Protein AF-A0A962JZB3-F1 (afdb_monomer_lite)

Foldseek 3Di:
DDDDDDDDDDPPPPPPPPPDPPPPVDPQPVVQVVLLVVLLVLLQCLLVQLLVLLLCLLQVVDPDSVSNVVSLVSNLVSLVSQLDHGPPFDPVLNVVSNVLSVVLNVLSVVLVVLSVLLVVLSVLLVVLLVLLLVLLVVVQVVDDPQLNVLSVQLNVLSVVCSNVSVQDRLVSNVVSLVSNLVDDDDPVSNVSSVVSNVSSVVSSVSNVVSSVVSVVGCSNVSSVVSVVSSVVRD

Radius of gyration: 34.13 Å; chains: 1; bounding box: 100×72×102 Å

Secondary structure (DSSP, 8-state):
-----------------------------HHHHHHHHHHHHHHHHHHHHHHHHHHHHHHT--S-THHHHHHHHHHHHHHHHTTS--TTS-HHHHHHHHHHHHHHHHHHHHHHHHHHHHHHHHHHHHHHHHHHHHHHHHHHTTS-HHHHHHHHHHHHHHHHHHHTTTSS-HHHHHHHHHHHHTS---HHHHHHHHHHHHHHHHHHHHHHHHHHHHHT-THHHHHHHHHHHHHHH-

Sequence (234 aa):
MKTLLKTKTLAGLVLLAASWPSLVLAERNTEHDEAYRSALSTVQEAPARIAEAMAEVQSGQVAHYDFLQFEHIELVRHARALAWPPGDLANADKQALKQEAGALLDSANALEWVISDFLRAMAQARSATSNTLDIAAQSRDASTPSLQSAWQALELQTLLFMSSGYQEGWSALATAYDAVLSADLSEQTRRELSFQREQLSRAVPQLEAQREALAASDVGAHADTLRALYQSAI

Structure (mmCIF, N/CA/C/O backbone):
data_AF-A0A962JZB3-F1
#
_entry.id   AF-A0A962JZB3-F1
#
loop_
_atom_site.group_PDB
_atom_site.id
_atom_site.type_symbol
_atom_site.label_atom_id
_atom_site.label_alt_id
_atom_site.label_comp_id
_atom_site.label_asym_id
_atom_site.label_entity_id
_atom_site.label_seq_id
_atom_site.pdbx_PDB_ins_code
_atom_site.Cartn_x
_atom_site.Cartn_y
_atom_site.Cartn_z
_atom_site.occupancy
_atom_site.B_iso_or_equiv
_atom_site.auth_seq_id
_atom_site.auth_comp_id
_atom_site.auth_asym_id
_atom_site.auth_atom_id
_atom_site.pdbx_PDB_model_num
ATOM 1 N N . MET A 1 1 ? 72.354 60.338 -66.641 1.00 43.62 1 MET A N 1
ATOM 2 C CA . MET A 1 1 ? 72.248 60.055 -65.189 1.00 43.62 1 MET A CA 1
ATOM 3 C C . MET A 1 1 ? 70.917 59.362 -64.943 1.00 43.62 1 MET A C 1
ATOM 5 O O . MET A 1 1 ? 69.886 59.971 -65.155 1.00 43.62 1 MET A O 1
ATOM 9 N N . LYS A 1 2 ? 70.941 58.028 -64.882 1.00 40.28 2 LYS A N 1
ATOM 10 C CA . LYS A 1 2 ? 70.715 57.220 -63.665 1.00 40.28 2 LYS A CA 1
ATOM 11 C C . LYS A 1 2 ? 69.282 57.316 -63.110 1.00 40.28 2 LYS A C 1
ATOM 13 O O . LYS A 1 2 ? 68.955 58.174 -62.303 1.00 40.28 2 LYS A O 1
ATOM 18 N N . THR A 1 3 ? 68.488 56.367 -63.599 1.00 43.97 3 THR A N 1
ATOM 19 C CA . THR A 1 3 ? 67.325 55.687 -63.012 1.00 43.97 3 THR A CA 1
ATOM 20 C C . THR A 1 3 ? 67.403 55.461 -61.499 1.00 43.97 3 THR A C 1
ATOM 22 O O . THR A 1 3 ? 68.467 55.104 -61.004 1.00 43.97 3 THR A O 1
ATOM 25 N N . LEU A 1 4 ? 66.252 55.535 -60.810 1.00 49.50 4 LEU A N 1
ATOM 26 C CA . LEU A 1 4 ? 65.813 54.543 -59.808 1.00 49.50 4 LEU A CA 1
ATOM 27 C C . LEU A 1 4 ? 64.373 54.826 -59.330 1.00 49.50 4 LEU A C 1
ATOM 29 O O . LEU A 1 4 ? 64.127 55.695 -58.496 1.00 49.50 4 LEU A O 1
ATOM 33 N N . LEU A 1 5 ? 63.429 54.050 -59.876 1.00 44.78 5 LEU A N 1
ATOM 34 C CA . LEU A 1 5 ? 62.099 53.814 -59.312 1.00 44.78 5 LEU A CA 1
ATOM 35 C C . LEU A 1 5 ? 62.256 53.149 -57.934 1.00 44.78 5 LEU A C 1
ATOM 37 O O . LEU A 1 5 ? 62.934 52.129 -57.823 1.00 44.78 5 LEU A O 1
ATOM 41 N N . LYS A 1 6 ? 61.591 53.680 -56.902 1.00 46.03 6 LYS A N 1
ATOM 42 C CA . LYS A 1 6 ? 61.387 52.974 -55.629 1.00 46.03 6 LYS A CA 1
ATOM 43 C C . LYS A 1 6 ? 60.034 52.269 -55.656 1.00 46.03 6 LYS A C 1
ATOM 45 O O . LYS A 1 6 ? 58.979 52.890 -55.550 1.00 46.03 6 LYS A O 1
ATOM 50 N N . THR A 1 7 ? 60.110 50.962 -55.843 1.00 47.25 7 THR A N 1
ATOM 51 C CA . THR A 1 7 ? 59.035 49.977 -55.772 1.00 47.25 7 THR A CA 1
ATOM 52 C C . THR A 1 7 ? 58.485 49.891 -54.349 1.00 47.25 7 THR A C 1
ATOM 54 O O . THR A 1 7 ? 59.235 49.852 -53.376 1.00 47.25 7 THR A O 1
ATOM 57 N N . LYS A 1 8 ? 57.155 49.869 -54.243 1.00 46.41 8 LYS A N 1
ATOM 58 C CA . LYS A 1 8 ? 56.400 49.667 -53.005 1.00 46.41 8 LYS A CA 1
ATOM 59 C C . LYS A 1 8 ? 56.616 48.237 -52.500 1.00 46.41 8 LYS A C 1
ATOM 61 O O . LYS A 1 8 ? 56.338 47.285 -53.223 1.00 46.41 8 LYS A O 1
ATOM 66 N N . THR A 1 9 ? 57.080 48.088 -51.267 1.00 46.69 9 THR A N 1
ATOM 67 C CA . THR A 1 9 ? 57.107 46.821 -50.533 1.00 46.69 9 THR A CA 1
ATOM 68 C C . THR A 1 9 ? 55.676 46.450 -50.141 1.00 46.69 9 THR A C 1
ATOM 70 O O . THR A 1 9 ? 55.092 47.044 -49.238 1.00 46.69 9 THR A O 1
ATOM 73 N N . LEU A 1 10 ? 55.092 45.483 -50.851 1.00 44.97 10 LEU A N 1
ATOM 74 C CA . LEU A 1 10 ? 53.911 44.752 -50.400 1.00 44.97 10 LEU A CA 1
ATOM 75 C C . LEU A 1 10 ? 54.352 43.792 -49.289 1.00 44.97 10 LEU A C 1
ATOM 77 O O . LEU A 1 10 ? 55.116 42.860 -49.533 1.00 44.97 10 LEU A O 1
ATOM 81 N N . ALA A 1 11 ? 53.872 44.031 -48.071 1.00 43.94 11 ALA A N 1
ATOM 82 C CA . ALA A 1 11 ? 53.920 43.062 -46.990 1.00 43.94 11 ALA A CA 1
ATOM 83 C C . ALA A 1 11 ? 52.957 41.913 -47.332 1.00 43.94 11 ALA A C 1
ATOM 85 O O . ALA A 1 11 ? 51.745 42.024 -47.160 1.00 43.94 11 ALA A O 1
ATOM 86 N N . GLY A 1 12 ? 53.503 40.829 -47.883 1.00 40.12 12 GLY A N 1
ATOM 87 C CA . GLY A 1 12 ? 52.794 39.567 -48.058 1.00 40.12 12 GLY A CA 1
ATOM 88 C C . GLY A 1 12 ? 52.640 38.876 -46.709 1.00 40.12 12 GLY A C 1
ATOM 89 O O . GLY A 1 12 ? 53.546 38.181 -46.258 1.00 40.12 12 GLY A O 1
ATOM 90 N N . LEU A 1 13 ? 51.499 39.089 -46.057 1.00 40.03 13 LEU A N 1
ATOM 91 C CA . LEU A 1 13 ? 51.073 38.313 -44.899 1.00 40.03 13 LEU A CA 1
ATOM 92 C C . LEU A 1 13 ? 50.565 36.955 -45.414 1.00 40.03 13 LEU A C 1
ATOM 94 O O . LEU A 1 13 ? 49.424 36.830 -45.852 1.00 40.03 13 LEU A O 1
ATOM 98 N N . VAL A 1 14 ? 51.435 35.945 -45.423 1.00 49.44 14 VAL A N 1
ATOM 99 C CA . VAL A 1 14 ? 51.034 34.555 -45.670 1.00 49.44 14 VAL A CA 1
ATOM 100 C C . VAL A 1 14 ? 50.332 34.054 -44.409 1.00 49.44 14 VAL A C 1
ATOM 102 O O . VAL A 1 14 ? 50.968 33.616 -43.454 1.00 49.44 14 VAL A O 1
ATOM 105 N N . LEU A 1 15 ? 49.003 34.161 -44.395 1.00 47.59 15 LEU A N 1
ATOM 106 C CA . LEU A 1 15 ? 48.139 33.422 -43.480 1.00 47.59 15 LEU A CA 1
ATOM 107 C C . LEU A 1 15 ? 48.220 31.940 -43.859 1.00 47.59 15 LEU A C 1
ATOM 109 O O . LEU A 1 15 ? 47.507 31.463 -44.740 1.00 47.59 15 LEU A O 1
ATOM 113 N N . LEU A 1 16 ? 49.120 31.215 -43.197 1.00 46.84 16 LEU A N 1
ATOM 114 C CA . LEU A 1 16 ? 49.039 29.764 -43.079 1.00 46.84 16 LEU A CA 1
ATOM 115 C C . LEU A 1 16 ? 47.750 29.449 -42.315 1.00 46.84 16 LEU A C 1
ATOM 117 O O . LEU A 1 16 ? 47.718 29.463 -41.086 1.00 46.84 16 LEU A O 1
ATOM 121 N N . ALA A 1 17 ? 46.674 29.203 -43.060 1.00 48.28 17 ALA A N 1
ATOM 122 C CA . ALA A 1 17 ? 45.491 28.542 -42.547 1.00 48.28 17 ALA A CA 1
ATOM 123 C C . ALA A 1 17 ? 45.897 27.114 -42.162 1.00 48.28 17 ALA A C 1
ATOM 125 O O . ALA A 1 17 ? 45.835 26.189 -42.969 1.00 48.28 17 ALA A O 1
ATOM 126 N N . ALA A 1 18 ? 46.365 26.950 -40.926 1.00 50.00 18 ALA A N 1
ATOM 127 C CA . ALA A 1 18 ? 46.358 25.665 -40.261 1.00 50.00 18 ALA A CA 1
ATOM 128 C C . ALA A 1 18 ? 44.887 25.275 -40.101 1.00 50.00 18 ALA A C 1
ATOM 130 O O . ALA A 1 18 ? 44.222 25.642 -39.134 1.00 50.00 18 ALA A O 1
ATOM 131 N N . SER A 1 19 ? 44.355 24.577 -41.101 1.00 47.41 19 SER A N 1
ATOM 132 C CA . SER A 1 19 ? 43.150 23.781 -40.955 1.00 47.41 19 SER A CA 1
ATOM 133 C C . SER A 1 19 ? 43.477 22.682 -39.949 1.00 47.41 19 SER A C 1
ATOM 135 O O . SER A 1 19 ? 43.898 21.588 -40.327 1.00 47.41 19 SER A O 1
ATOM 137 N N . TRP A 1 20 ? 43.356 22.991 -38.658 1.00 53.25 20 TRP A N 1
ATOM 138 C CA . TRP A 1 20 ? 43.188 21.950 -37.662 1.00 53.25 20 TRP A CA 1
ATOM 139 C C . TRP A 1 20 ? 41.933 21.182 -38.071 1.00 53.25 20 TRP A C 1
ATOM 141 O O . TRP A 1 20 ? 40.860 21.790 -38.128 1.00 53.25 20 TRP A O 1
ATOM 151 N N . PRO A 1 21 ? 42.022 19.878 -38.390 1.00 51.19 21 PRO A N 1
ATOM 152 C CA . PRO A 1 21 ? 40.826 19.073 -38.344 1.00 51.19 21 PRO A CA 1
ATOM 153 C C . PRO A 1 21 ? 40.356 19.176 -36.898 1.00 51.19 21 PRO A C 1
ATOM 155 O O . PRO A 1 21 ? 41.080 18.799 -35.974 1.00 51.19 21 PRO A O 1
ATOM 158 N N . SER A 1 22 ? 39.176 19.752 -36.694 1.00 52.16 22 SER A N 1
ATOM 159 C CA . SER A 1 22 ? 38.413 19.535 -35.481 1.00 52.16 22 SER A CA 1
ATOM 160 C C . SER A 1 22 ? 38.193 18.029 -35.407 1.00 52.16 22 SER A C 1
ATOM 162 O O . SER A 1 22 ? 37.224 17.499 -35.941 1.00 52.16 22 SER A O 1
ATOM 164 N N . LEU A 1 23 ? 39.144 17.327 -34.795 1.00 47.56 23 LEU A N 1
ATOM 165 C CA . LEU A 1 23 ? 38.955 16.006 -34.233 1.00 47.56 23 LEU A CA 1
ATOM 166 C C . LEU A 1 23 ? 37.986 16.193 -33.065 1.00 47.56 23 LEU A C 1
ATOM 168 O O . LEU A 1 23 ? 38.340 16.029 -31.906 1.00 47.56 23 LEU A O 1
ATOM 172 N N . VAL A 1 24 ? 36.733 16.508 -33.396 1.00 49.06 24 VAL A N 1
ATOM 173 C CA . VAL A 1 24 ? 35.579 15.988 -32.674 1.00 49.06 24 VAL A CA 1
ATOM 174 C C . VAL A 1 24 ? 35.563 14.501 -33.024 1.00 49.06 24 VAL A C 1
ATOM 176 O O . VAL A 1 24 ? 34.750 14.007 -33.800 1.00 49.06 24 VAL A O 1
ATOM 179 N N . LEU A 1 25 ? 36.587 13.793 -32.538 1.00 49.50 25 LEU A N 1
ATOM 180 C CA . LEU A 1 25 ? 36.472 12.380 -32.261 1.00 49.50 25 LEU A CA 1
ATOM 181 C C . LEU A 1 25 ? 35.246 12.286 -31.376 1.00 49.50 25 LEU A C 1
ATOM 183 O O . LEU A 1 25 ? 35.149 13.026 -30.401 1.00 49.50 25 LEU A O 1
ATOM 187 N N . ALA A 1 26 ? 34.303 11.453 -31.791 1.00 47.62 26 ALA A N 1
ATOM 188 C CA . ALA A 1 26 ? 33.136 11.106 -31.020 1.00 47.62 26 ALA A CA 1
ATOM 189 C C . ALA A 1 26 ? 33.557 10.822 -29.570 1.00 47.62 26 ALA A C 1
ATOM 191 O O . ALA A 1 26 ? 33.996 9.718 -29.248 1.00 47.62 26 ALA A O 1
ATOM 192 N N . GLU A 1 27 ? 33.417 11.819 -28.695 1.00 47.38 27 GLU A N 1
ATOM 193 C CA . GLU A 1 27 ? 32.982 11.585 -27.332 1.00 47.38 27 GLU A CA 1
ATOM 194 C C . GLU A 1 27 ? 31.679 10.822 -27.523 1.00 47.38 27 GLU A C 1
ATOM 196 O O . GLU A 1 27 ? 30.614 11.384 -27.786 1.00 47.38 27 GLU A O 1
ATOM 201 N N . ARG A 1 28 ? 31.797 9.490 -27.543 1.00 54.25 28 ARG A N 1
ATOM 202 C CA . ARG A 1 28 ? 30.679 8.592 -27.289 1.00 54.25 28 ARG A CA 1
ATOM 203 C C . ARG A 1 28 ? 29.948 9.244 -26.123 1.00 54.25 28 ARG A C 1
ATOM 205 O O . ARG A 1 28 ? 30.620 9.644 -25.179 1.00 54.25 28 ARG A O 1
ATOM 212 N N . ASN A 1 29 ? 28.646 9.473 -26.247 1.00 66.88 29 ASN A N 1
ATOM 213 C CA . ASN A 1 29 ? 27.878 10.271 -25.294 1.00 66.88 29 ASN A CA 1
ATOM 214 C C . ASN A 1 29 ? 27.772 9.516 -23.952 1.00 66.88 29 ASN A C 1
ATOM 216 O O . ASN A 1 29 ? 26.726 8.965 -23.617 1.00 66.88 29 ASN A O 1
ATOM 220 N N . THR A 1 30 ? 28.899 9.406 -23.243 1.00 81.19 30 THR A N 1
ATOM 221 C CA . THR A 1 30 ? 29.122 8.599 -22.042 1.00 81.19 30 THR A CA 1
ATOM 222 C C . THR A 1 30 ? 28.235 9.084 -20.917 1.00 81.19 30 THR A C 1
ATOM 224 O O . THR A 1 30 ? 27.735 8.268 -20.159 1.00 81.19 30 THR A O 1
ATOM 227 N N . GLU A 1 31 ? 27.969 10.390 -20.870 1.00 88.44 31 GLU A N 1
ATOM 228 C CA . GLU A 1 31 ? 27.027 10.993 -19.931 1.00 88.44 31 GLU A CA 1
ATOM 229 C C . GLU A 1 31 ? 25.602 10.462 -20.146 1.00 88.44 31 GLU A C 1
ATOM 231 O O . GLU A 1 31 ? 24.923 10.108 -19.185 1.00 88.44 31 GLU A O 1
ATOM 236 N N . HIS A 1 32 ? 25.149 10.333 -21.399 1.00 92.31 32 HIS A N 1
ATOM 237 C CA . HIS A 1 32 ? 23.817 9.794 -21.672 1.00 92.31 32 HIS A CA 1
ATOM 238 C C . HIS A 1 32 ? 23.726 8.284 -21.401 1.00 92.31 32 HIS A C 1
ATOM 240 O O . HIS A 1 32 ? 22.727 7.840 -20.840 1.00 92.31 32 HIS A O 1
ATOM 246 N N . ASP A 1 33 ? 24.756 7.499 -21.742 1.00 93.56 33 ASP A N 1
ATOM 247 C CA . ASP A 1 33 ? 24.825 6.071 -21.375 1.00 93.56 33 ASP A CA 1
ATOM 248 C C . ASP A 1 33 ? 24.799 5.884 -19.848 1.00 93.56 33 ASP A C 1
ATOM 250 O O . ASP A 1 33 ? 24.028 5.072 -19.336 1.00 93.56 33 ASP A O 1
ATOM 254 N N . GLU A 1 34 ? 25.575 6.675 -19.107 1.00 95.12 34 GLU A N 1
ATOM 255 C CA . GLU A 1 34 ? 25.603 6.643 -17.643 1.00 95.12 34 GLU A CA 1
ATOM 256 C C . GLU A 1 34 ? 24.248 7.033 -17.037 1.00 95.12 34 GLU A C 1
ATOM 258 O O . GLU A 1 34 ? 23.719 6.311 -16.186 1.00 95.12 34 GLU A O 1
ATOM 263 N N . ALA A 1 35 ? 23.632 8.116 -17.520 1.00 95.88 35 ALA A N 1
ATOM 264 C CA . ALA A 1 35 ? 22.306 8.544 -17.079 1.00 95.88 35 ALA A CA 1
ATOM 265 C C . ALA A 1 35 ? 21.230 7.483 -17.369 1.00 95.88 35 ALA A C 1
ATOM 267 O O . ALA A 1 35 ? 20.373 7.220 -16.520 1.00 95.88 35 ALA A O 1
ATOM 268 N N . TYR A 1 36 ? 21.293 6.831 -18.534 1.00 97.44 36 TYR A N 1
ATOM 269 C CA . TYR A 1 36 ? 20.361 5.769 -18.909 1.00 97.44 36 TYR A CA 1
ATOM 270 C C . TYR A 1 36 ? 20.511 4.540 -17.999 1.00 97.44 36 TYR A C 1
ATOM 272 O O . TYR A 1 36 ? 19.519 4.010 -17.495 1.00 97.44 36 TYR A O 1
ATOM 280 N N . ARG A 1 37 ? 21.749 4.119 -17.702 1.00 97.00 37 ARG A N 1
ATOM 281 C CA . ARG A 1 37 ? 22.027 3.026 -16.748 1.00 97.00 37 ARG A CA 1
ATOM 282 C C . ARG A 1 37 ? 21.584 3.363 -15.328 1.00 97.00 37 ARG A C 1
ATOM 284 O O . ARG A 1 37 ? 21.031 2.503 -14.646 1.00 97.00 37 ARG A O 1
ATOM 291 N N . SER A 1 38 ? 21.794 4.602 -14.894 1.00 97.50 38 SER A N 1
ATOM 292 C CA . SER A 1 38 ? 21.335 5.086 -13.589 1.00 97.50 38 SER A CA 1
ATOM 293 C C . SER A 1 38 ? 19.807 5.024 -13.474 1.00 97.50 38 SER A C 1
ATOM 295 O O . SER A 1 38 ? 19.267 4.489 -12.499 1.00 97.50 38 SER A O 1
ATOM 297 N N . ALA A 1 39 ? 19.094 5.465 -14.517 1.00 98.25 39 ALA A N 1
ATOM 298 C CA . ALA A 1 39 ? 17.643 5.333 -14.587 1.00 98.25 39 ALA A CA 1
ATOM 299 C C . ALA A 1 39 ? 17.199 3.861 -14.556 1.00 98.25 39 ALA A C 1
ATOM 301 O O . ALA A 1 39 ? 16.285 3.535 -13.802 1.00 98.25 39 ALA A O 1
ATOM 302 N N . LEU A 1 40 ? 17.883 2.966 -15.285 1.00 98.12 40 LEU A N 1
ATOM 303 C CA . LEU A 1 40 ? 17.635 1.518 -15.237 1.00 98.12 40 LEU A CA 1
ATOM 304 C C . LEU A 1 40 ? 17.843 0.915 -13.840 1.00 98.12 40 LEU A C 1
ATOM 306 O O . LEU A 1 40 ? 17.116 -0.002 -13.473 1.00 98.12 40 LEU A O 1
ATOM 310 N N . SER A 1 41 ? 18.836 1.365 -13.068 1.00 97.81 41 SER A N 1
ATOM 311 C CA . SER A 1 41 ? 19.014 0.901 -11.679 1.00 97.81 41 SER A CA 1
ATOM 312 C C . SER A 1 41 ? 17.850 1.351 -10.810 1.00 97.81 41 SER A C 1
ATOM 314 O O . SER A 1 41 ? 17.243 0.551 -10.106 1.00 97.81 41 SER A O 1
ATOM 316 N N . THR A 1 42 ? 17.475 2.623 -10.948 1.00 98.00 42 THR A N 1
ATOM 317 C CA . THR A 1 42 ? 16.433 3.226 -10.120 1.00 98.00 42 THR A CA 1
ATOM 318 C C . THR A 1 42 ? 15.075 2.558 -10.329 1.00 98.00 42 THR A C 1
ATOM 320 O O . THR A 1 42 ? 14.413 2.226 -9.351 1.00 98.00 42 THR A O 1
ATOM 323 N N . VAL A 1 43 ? 14.659 2.315 -11.579 1.00 98.25 43 VAL A N 1
ATOM 324 C CA . VAL A 1 43 ? 13.363 1.660 -11.852 1.00 98.25 43 VAL A CA 1
ATOM 325 C C . VAL A 1 43 ? 13.326 0.198 -11.409 1.00 98.25 43 VAL A C 1
ATOM 327 O O . VAL A 1 43 ? 12.256 -0.301 -11.082 1.00 98.25 43 VAL A O 1
ATOM 330 N N . GLN A 1 44 ? 14.471 -0.484 -11.367 1.00 97.88 44 GLN A N 1
ATOM 331 C CA . GLN A 1 44 ? 14.538 -1.865 -10.896 1.00 97.88 44 GLN A CA 1
ATOM 332 C C . GLN A 1 44 ? 14.445 -1.997 -9.381 1.00 97.88 44 GLN A C 1
ATOM 334 O O . GLN A 1 44 ? 13.852 -2.943 -8.874 1.00 97.88 44 GLN A O 1
ATOM 339 N N . GLU A 1 45 ? 15.045 -1.060 -8.655 1.00 97.75 45 GLU A N 1
ATOM 340 C CA . GLU A 1 45 ? 15.004 -1.043 -7.194 1.00 97.75 45 GLU A CA 1
ATOM 341 C C . GLU A 1 45 ? 13.672 -0.489 -6.668 1.00 97.75 45 GLU A C 1
ATOM 343 O O . GLU A 1 45 ? 13.273 -0.791 -5.543 1.00 97.75 45 GLU A O 1
ATOM 348 N N . ALA A 1 46 ? 12.960 0.296 -7.482 1.00 97.56 46 ALA A N 1
ATOM 349 C CA . ALA A 1 46 ? 11.750 1.002 -7.079 1.00 97.56 46 ALA A CA 1
ATOM 350 C C . ALA A 1 46 ? 10.658 0.116 -6.445 1.00 97.56 46 ALA A C 1
ATOM 352 O O . ALA A 1 46 ? 10.141 0.529 -5.409 1.00 97.56 46 ALA A O 1
ATOM 353 N N . PRO A 1 47 ? 10.306 -1.088 -6.953 1.00 97.44 47 PRO A N 1
ATOM 354 C CA . PRO A 1 47 ? 9.303 -1.930 -6.294 1.00 97.44 47 PRO A CA 1
ATOM 355 C C . PRO A 1 47 ? 9.659 -2.267 -4.841 1.00 97.44 47 PRO A C 1
ATOM 357 O O . PRO A 1 47 ? 8.792 -2.229 -3.970 1.00 97.44 47 PRO A O 1
ATOM 360 N N . ALA A 1 48 ? 10.938 -2.539 -4.563 1.00 97.56 48 ALA A N 1
ATOM 361 C CA . ALA A 1 48 ? 11.407 -2.827 -3.211 1.00 97.56 48 ALA A CA 1
ATOM 362 C C . ALA A 1 48 ? 11.332 -1.585 -2.312 1.00 97.56 48 ALA A C 1
ATOM 364 O O . ALA A 1 48 ? 10.831 -1.679 -1.193 1.00 97.56 48 ALA A O 1
ATOM 365 N N . ARG A 1 49 ? 11.747 -0.414 -2.816 1.00 97.38 49 ARG A N 1
ATOM 366 C CA . ARG A 1 49 ? 11.677 0.851 -2.060 1.00 97.38 49 ARG A CA 1
ATOM 367 C C . ARG A 1 49 ? 10.238 1.282 -1.773 1.00 97.38 49 ARG A C 1
ATOM 369 O O . ARG A 1 49 ? 9.937 1.725 -0.671 1.00 97.38 49 ARG A O 1
ATOM 376 N N . ILE A 1 50 ? 9.322 1.093 -2.726 1.00 97.62 50 ILE A N 1
ATOM 377 C CA . ILE A 1 50 ? 7.886 1.342 -2.522 1.00 97.62 50 ILE A CA 1
ATOM 378 C C . ILE A 1 50 ? 7.327 0.373 -1.469 1.00 97.62 50 ILE A C 1
ATOM 380 O O . ILE A 1 50 ? 6.579 0.797 -0.589 1.00 97.62 50 ILE A O 1
ATOM 384 N N . ALA A 1 51 ? 7.703 -0.910 -1.512 1.00 97.19 51 ALA A N 1
ATOM 385 C CA . ALA A 1 51 ? 7.264 -1.893 -0.521 1.00 97.19 51 ALA A CA 1
ATOM 386 C C . ALA A 1 51 ? 7.764 -1.556 0.895 1.00 97.19 51 ALA A C 1
ATOM 388 O O . ALA A 1 51 ? 7.008 -1.673 1.862 1.00 97.19 51 ALA A O 1
ATOM 389 N N . GLU A 1 52 ? 9.014 -1.106 1.015 1.00 96.12 52 GLU A N 1
ATOM 390 C CA . GLU A 1 52 ? 9.596 -0.613 2.265 1.00 96.12 52 GLU A CA 1
ATOM 391 C C . GLU A 1 52 ? 8.846 0.626 2.771 1.00 96.12 52 GLU A C 1
ATOM 393 O O . GLU A 1 52 ? 8.360 0.624 3.901 1.00 96.12 52 GLU A O 1
ATOM 398 N N . ALA A 1 53 ? 8.615 1.620 1.910 1.00 95.88 53 ALA A N 1
ATOM 399 C CA . ALA A 1 53 ? 7.853 2.816 2.263 1.00 95.88 53 ALA A CA 1
ATOM 400 C C . ALA A 1 53 ? 6.410 2.490 2.704 1.00 95.88 53 ALA A C 1
ATOM 402 O O . ALA A 1 53 ? 5.897 3.089 3.652 1.00 95.88 53 ALA A O 1
ATOM 403 N N . MET A 1 54 ? 5.743 1.507 2.083 1.00 96.31 54 MET A N 1
ATOM 404 C CA . MET A 1 54 ? 4.440 1.013 2.556 1.00 96.31 54 MET A CA 1
ATOM 405 C C . MET A 1 54 ? 4.540 0.417 3.970 1.00 96.31 54 MET A C 1
ATOM 407 O O . MET A 1 54 ? 3.691 0.702 4.818 1.00 96.31 54 MET A O 1
ATOM 411 N N . ALA A 1 55 ? 5.580 -0.369 4.260 1.00 94.25 55 ALA A N 1
ATOM 412 C CA . ALA A 1 55 ? 5.795 -0.956 5.583 1.00 94.25 55 ALA A CA 1
ATOM 413 C C . ALA A 1 55 ? 6.110 0.102 6.662 1.00 94.25 55 ALA A C 1
ATOM 415 O O . ALA A 1 55 ? 5.604 0.022 7.787 1.00 94.25 55 ALA A O 1
ATOM 416 N N . GLU A 1 56 ? 6.890 1.130 6.331 1.00 93.38 56 GLU A N 1
ATOM 417 C CA . GLU A 1 56 ? 7.165 2.267 7.219 1.00 93.38 56 GLU A CA 1
ATOM 418 C C . GLU A 1 56 ? 5.895 3.063 7.535 1.00 93.38 56 GLU A C 1
ATOM 420 O O . GLU A 1 56 ? 5.622 3.391 8.696 1.00 93.38 56 GLU A O 1
ATOM 425 N N . VAL A 1 57 ? 5.072 3.324 6.511 1.00 92.94 57 VAL A N 1
ATOM 426 C CA . VAL A 1 57 ? 3.761 3.962 6.672 1.00 92.94 57 VAL A CA 1
ATOM 427 C C . VAL A 1 57 ? 2.884 3.141 7.608 1.00 92.94 57 VAL A C 1
ATOM 429 O O . VAL A 1 57 ? 2.283 3.697 8.528 1.00 92.94 57 VAL A O 1
ATOM 432 N N . GLN A 1 58 ? 2.825 1.829 7.403 1.00 92.19 58 GLN A N 1
ATOM 433 C CA . GLN A 1 58 ? 1.982 0.922 8.171 1.00 92.19 58 GLN A CA 1
ATOM 434 C C . GLN A 1 58 ? 2.415 0.812 9.642 1.00 92.19 58 GLN A C 1
ATOM 436 O O . GLN A 1 58 ? 1.575 0.903 10.541 1.00 92.19 58 GLN A O 1
ATOM 441 N N . SER A 1 59 ? 3.720 0.699 9.897 1.00 90.19 59 SER A N 1
ATOM 442 C CA . SER A 1 59 ? 4.296 0.647 11.250 1.00 90.19 59 SER A CA 1
ATOM 443 C C . SER A 1 59 ? 4.281 1.993 11.986 1.00 90.19 59 SER A C 1
ATOM 445 O O . SER A 1 59 ? 4.475 2.032 13.199 1.00 90.19 59 SER A O 1
ATOM 447 N N . GLY A 1 60 ? 4.019 3.100 11.282 1.00 86.38 60 GLY A N 1
ATOM 448 C CA . GLY A 1 60 ? 3.994 4.441 11.871 1.00 86.38 60 GLY A CA 1
ATOM 449 C C . GLY A 1 60 ? 5.379 5.034 12.129 1.00 86.38 60 GLY A C 1
ATOM 450 O O . GLY A 1 60 ? 5.486 5.996 12.886 1.00 86.38 60 GLY A O 1
ATOM 451 N N . GLN A 1 61 ? 6.425 4.491 11.498 1.00 84.00 61 GLN A N 1
ATOM 452 C CA . GLN A 1 61 ? 7.780 5.052 11.557 1.00 84.00 61 GLN A CA 1
ATOM 453 C C . GLN A 1 61 ? 7.872 6.414 10.856 1.00 84.00 61 GLN A C 1
ATOM 455 O O . GLN A 1 61 ? 8.695 7.249 11.230 1.00 84.00 61 GLN A O 1
ATOM 460 N N . VAL A 1 62 ? 6.985 6.664 9.890 1.00 82.00 62 VAL A N 1
ATOM 461 C CA . VAL A 1 62 ? 6.875 7.942 9.183 1.00 82.00 62 VAL A CA 1
ATOM 462 C C . VAL A 1 62 ? 5.565 8.651 9.518 1.00 82.00 62 VAL A C 1
ATOM 464 O O . VAL A 1 62 ? 4.480 8.064 9.502 1.00 82.00 62 VAL A O 1
ATOM 467 N N . ALA A 1 63 ? 5.668 9.947 9.821 1.00 69.12 63 ALA A N 1
ATOM 468 C CA . ALA A 1 63 ? 4.517 10.794 10.137 1.00 69.12 63 ALA A CA 1
ATOM 469 C C . ALA A 1 63 ? 3.734 11.228 8.883 1.00 69.12 63 ALA A C 1
ATOM 471 O O . ALA A 1 63 ? 2.539 11.513 8.970 1.00 69.12 63 ALA A O 1
ATOM 472 N N . HIS A 1 64 ? 4.401 11.273 7.725 1.00 77.31 64 HIS A N 1
ATOM 473 C CA . HIS A 1 64 ? 3.849 11.766 6.464 1.00 77.31 64 HIS A CA 1
ATOM 474 C C . HIS A 1 64 ? 3.994 10.723 5.356 1.00 77.31 64 HIS A C 1
ATOM 476 O O . HIS A 1 64 ? 4.995 10.013 5.284 1.00 77.31 64 HIS A O 1
ATOM 482 N N . TYR A 1 65 ? 2.988 10.656 4.482 1.00 86.88 65 TYR A N 1
ATOM 483 C CA . TYR A 1 65 ? 2.947 9.726 3.348 1.00 86.88 65 TYR A CA 1
ATOM 484 C C . TYR A 1 65 ? 3.815 10.187 2.161 1.00 86.88 65 TYR A C 1
ATOM 486 O O . TYR A 1 65 ? 3.913 9.478 1.161 1.00 86.88 65 TYR A O 1
ATOM 494 N N . ASP A 1 66 ? 4.460 11.350 2.284 1.00 87.06 66 ASP A N 1
ATOM 495 C CA . ASP A 1 66 ? 5.258 11.999 1.242 1.00 87.06 66 ASP A CA 1
ATOM 496 C C . ASP A 1 66 ? 6.417 11.119 0.756 1.00 87.06 66 ASP A C 1
ATOM 498 O O . ASP A 1 66 ? 6.760 11.173 -0.418 1.00 87.06 66 ASP A O 1
ATOM 502 N N . PHE A 1 67 ? 6.985 10.266 1.616 1.00 89.06 67 PHE A N 1
ATOM 503 C CA . PHE A 1 67 ? 8.045 9.326 1.228 1.00 89.06 67 PHE A CA 1
ATOM 504 C C . PHE A 1 67 ? 7.551 8.280 0.220 1.00 89.06 67 PHE A C 1
ATOM 506 O O . PHE A 1 67 ? 8.195 8.050 -0.800 1.00 89.06 67 PHE A O 1
ATOM 513 N N . LEU A 1 68 ? 6.368 7.700 0.445 1.00 94.62 68 LEU A N 1
ATOM 514 C CA . LEU A 1 68 ? 5.773 6.737 -0.487 1.00 94.62 68 LEU A CA 1
ATOM 515 C C . LEU A 1 68 ? 5.409 7.404 -1.823 1.00 94.62 68 LEU A C 1
ATOM 517 O O . LEU A 1 68 ? 5.626 6.831 -2.890 1.00 94.62 68 LEU A O 1
ATOM 521 N N . GLN A 1 69 ? 4.893 8.636 -1.772 1.00 93.75 69 GLN A N 1
ATOM 522 C CA . GLN A 1 69 ? 4.621 9.427 -2.975 1.00 93.75 69 GLN A CA 1
ATOM 523 C C . GLN A 1 69 ? 5.906 9.789 -3.724 1.00 93.75 69 GLN A C 1
ATOM 525 O O . GLN A 1 69 ? 5.935 9.731 -4.951 1.00 93.75 69 GLN A O 1
ATOM 530 N N . PHE A 1 70 ? 6.969 10.135 -2.999 1.00 95.00 70 PHE A N 1
ATOM 531 C CA . PHE A 1 70 ? 8.278 10.425 -3.569 1.00 95.00 70 PHE A CA 1
ATOM 532 C C . PHE A 1 70 ? 8.822 9.221 -4.341 1.00 95.00 70 PHE A C 1
ATOM 534 O O . PHE A 1 70 ? 9.178 9.376 -5.507 1.00 95.00 70 PHE A O 1
ATOM 541 N N . GLU A 1 71 ? 8.802 8.020 -3.756 1.00 97.19 71 GLU A N 1
ATOM 542 C CA . GLU A 1 71 ? 9.280 6.810 -4.439 1.00 97.19 71 GLU A CA 1
ATOM 543 C C . GLU A 1 71 ? 8.495 6.509 -5.721 1.00 97.19 71 GLU A C 1
ATOM 545 O O . GLU A 1 71 ? 9.077 6.155 -6.751 1.00 97.19 71 GLU A O 1
ATOM 550 N N . HIS A 1 72 ? 7.175 6.711 -5.700 1.00 98.06 72 HIS A N 1
ATOM 551 C CA . HIS A 1 72 ? 6.342 6.547 -6.891 1.00 98.06 72 HIS A CA 1
ATOM 552 C C . HIS A 1 72 ? 6.643 7.595 -7.973 1.00 98.06 72 HIS A C 1
ATOM 554 O O . HIS A 1 72 ? 6.796 7.247 -9.146 1.00 98.06 72 HIS A O 1
ATOM 560 N N . ILE A 1 73 ? 6.800 8.866 -7.591 1.00 97.88 73 ILE A N 1
ATOM 561 C CA . ILE A 1 73 ? 7.174 9.949 -8.513 1.00 97.88 73 ILE A CA 1
ATOM 562 C C . ILE A 1 73 ? 8.545 9.679 -9.138 1.00 97.88 73 ILE A C 1
ATOM 564 O O . ILE A 1 73 ? 8.709 9.861 -10.346 1.00 97.88 73 ILE A O 1
ATOM 568 N N . GLU A 1 74 ? 9.518 9.227 -8.347 1.00 98.06 74 GLU A N 1
ATOM 569 C CA . GLU A 1 74 ? 10.856 8.887 -8.830 1.00 98.06 74 GLU A CA 1
ATOM 570 C C . GLU A 1 74 ? 10.806 7.730 -9.834 1.00 98.06 74 GLU A C 1
ATOM 572 O O . GLU A 1 74 ? 11.386 7.841 -10.918 1.00 98.06 74 GLU A O 1
ATOM 577 N N . LEU A 1 75 ? 10.050 6.666 -9.542 1.00 98.56 75 LEU A N 1
ATOM 578 C CA . LEU A 1 75 ? 9.813 5.576 -10.491 1.00 98.56 75 LEU A CA 1
ATOM 579 C C . LEU A 1 75 ? 9.248 6.104 -11.817 1.00 98.56 75 LEU A C 1
ATOM 581 O O . LEU A 1 75 ? 9.820 5.846 -12.877 1.00 98.56 75 LEU A O 1
ATOM 585 N N . VAL A 1 76 ? 8.165 6.884 -11.774 1.00 98.62 76 VAL A N 1
ATOM 586 C CA . VAL A 1 76 ? 7.528 7.439 -12.981 1.00 98.62 76 VAL A CA 1
ATOM 587 C C . VAL A 1 76 ? 8.491 8.351 -13.746 1.00 98.62 76 VAL A C 1
ATOM 589 O O . VAL A 1 76 ? 8.556 8.304 -14.978 1.00 98.62 76 VAL A O 1
ATOM 592 N N . ARG A 1 77 ? 9.272 9.171 -13.038 1.00 98.50 77 ARG A N 1
ATOM 593 C CA . ARG A 1 77 ? 10.277 10.059 -13.633 1.00 98.50 77 ARG A CA 1
ATOM 594 C C . ARG A 1 77 ? 11.329 9.267 -14.405 1.00 98.50 77 ARG A C 1
ATOM 596 O O . ARG A 1 77 ? 11.600 9.593 -15.561 1.00 98.50 77 ARG A O 1
ATOM 603 N N . HIS A 1 78 ? 11.902 8.232 -13.794 1.00 98.62 78 HIS A N 1
ATOM 604 C CA . HIS A 1 78 ? 12.935 7.422 -14.436 1.00 98.62 78 HIS A CA 1
ATOM 605 C C . HIS A 1 78 ? 12.370 6.529 -15.545 1.00 98.62 78 HIS A C 1
ATOM 607 O O . HIS A 1 78 ? 12.984 6.442 -16.606 1.00 98.62 78 HIS A O 1
ATOM 613 N N . ALA A 1 79 ? 11.164 5.979 -15.383 1.00 98.50 79 ALA A N 1
ATOM 614 C CA . ALA A 1 79 ? 10.470 5.256 -16.449 1.00 98.50 79 ALA A CA 1
ATOM 615 C C . ALA A 1 79 ? 10.259 6.136 -17.698 1.00 98.50 79 ALA A C 1
ATOM 617 O O . ALA A 1 79 ? 10.533 5.706 -18.816 1.00 98.50 79 ALA A O 1
ATOM 618 N N . ARG A 1 80 ? 9.871 7.410 -17.524 1.00 98.38 80 ARG A N 1
ATOM 619 C CA . ARG A 1 80 ? 9.761 8.376 -18.637 1.00 98.38 80 ARG A CA 1
ATOM 620 C C . ARG A 1 80 ? 11.102 8.672 -19.301 1.00 98.38 80 ARG A C 1
ATOM 622 O O . ARG A 1 80 ? 11.154 8.807 -20.522 1.00 98.38 80 ARG A O 1
ATOM 629 N N . ALA A 1 81 ? 12.172 8.799 -18.518 1.00 98.00 81 ALA A N 1
ATOM 630 C CA . ALA A 1 81 ? 13.507 9.065 -19.051 1.00 98.00 81 ALA A CA 1
ATOM 631 C C . ALA A 1 81 ? 13.988 7.926 -19.970 1.00 98.00 81 ALA A C 1
ATOM 633 O O . ALA A 1 81 ? 14.596 8.183 -21.007 1.00 98.00 81 ALA A O 1
ATOM 634 N N . LEU A 1 82 ? 13.631 6.682 -19.647 1.00 98.44 82 LEU A N 1
ATOM 635 C CA . LEU A 1 82 ? 14.018 5.492 -20.407 1.00 98.44 82 LEU A CA 1
ATOM 636 C C . LEU A 1 82 ? 13.386 5.400 -21.809 1.00 98.44 82 LEU A C 1
ATOM 638 O O . LEU A 1 82 ? 13.870 4.652 -22.655 1.00 98.44 82 LEU A O 1
ATOM 642 N N . ALA A 1 83 ? 12.382 6.224 -22.125 1.00 97.19 83 ALA A N 1
ATOM 643 C CA . ALA A 1 83 ? 11.862 6.361 -23.490 1.00 97.19 83 ALA A CA 1
ATOM 644 C C . ALA A 1 83 ? 12.850 7.051 -24.464 1.00 97.19 83 ALA A C 1
ATOM 646 O O . ALA A 1 83 ? 12.571 7.182 -25.662 1.00 97.19 83 ALA A O 1
ATOM 647 N N . TRP A 1 84 ? 14.009 7.500 -23.977 1.00 97.06 84 TRP A N 1
ATOM 648 C CA . TRP A 1 84 ? 15.020 8.222 -24.747 1.00 97.06 84 TRP A CA 1
ATOM 649 C C . TRP A 1 84 ? 16.363 7.476 -24.733 1.00 97.06 84 TRP A C 1
ATOM 651 O O . TRP A 1 84 ? 17.285 7.889 -24.042 1.00 97.06 84 TRP A O 1
ATOM 661 N N . PRO A 1 85 ? 16.504 6.375 -25.494 1.00 96.44 85 PRO A N 1
ATOM 662 C CA . PRO A 1 85 ? 17.746 5.608 -25.535 1.00 96.44 85 PRO A CA 1
ATOM 663 C C . PRO A 1 85 ? 18.913 6.386 -26.179 1.00 96.44 85 PRO A C 1
ATOM 665 O O . PRO A 1 85 ? 18.675 7.292 -26.992 1.00 96.44 85 PRO A O 1
ATOM 668 N N . PRO A 1 86 ? 20.177 6.013 -25.889 1.00 95.44 86 PRO A N 1
ATOM 669 C CA . PRO A 1 86 ? 21.365 6.636 -26.465 1.00 95.44 86 PRO A CA 1
ATOM 670 C C . PRO A 1 86 ? 21.372 6.698 -27.991 1.00 95.44 86 PRO A C 1
ATOM 672 O O . PRO A 1 86 ? 20.891 5.813 -28.702 1.00 95.44 86 PRO A O 1
ATOM 675 N N . GLY A 1 87 ? 21.926 7.796 -28.508 1.00 92.81 87 GLY A N 1
ATOM 676 C CA . GLY A 1 87 ? 21.889 8.141 -29.927 1.00 92.81 87 GLY A CA 1
ATOM 677 C C . GLY A 1 87 ? 22.742 7.243 -30.824 1.00 92.81 87 GLY A C 1
ATOM 678 O O . GLY A 1 87 ? 22.485 7.196 -32.025 1.00 92.81 87 GLY A O 1
ATOM 679 N N . ASP A 1 88 ? 23.702 6.513 -30.268 1.00 92.00 88 ASP A N 1
ATOM 680 C CA . ASP A 1 88 ? 24.615 5.616 -30.979 1.00 92.00 88 ASP A CA 1
ATOM 681 C C . ASP A 1 88 ? 24.056 4.200 -31.196 1.00 92.00 88 ASP A C 1
ATOM 683 O O . ASP A 1 88 ? 24.573 3.480 -32.048 1.00 92.00 88 ASP A O 1
ATOM 687 N N . LEU A 1 89 ? 22.961 3.826 -30.523 1.00 94.62 89 LEU A N 1
ATOM 688 C CA . LEU A 1 89 ? 22.299 2.533 -30.734 1.00 94.62 89 LEU A CA 1
ATOM 689 C C . LEU A 1 89 ? 21.652 2.420 -32.123 1.00 94.62 89 LEU A C 1
ATOM 691 O O . LEU A 1 89 ? 21.198 3.417 -32.710 1.00 94.62 89 LEU A O 1
ATOM 695 N N . ALA A 1 90 ? 21.532 1.192 -32.634 1.00 96.19 90 ALA A N 1
ATOM 696 C CA . ALA A 1 90 ? 20.826 0.943 -33.884 1.00 96.19 90 ALA A CA 1
ATOM 697 C C . ALA A 1 90 ? 19.334 1.296 -33.755 1.00 96.19 90 ALA A C 1
ATOM 699 O O . ALA A 1 90 ? 18.727 1.215 -32.687 1.00 96.19 90 ALA A O 1
ATOM 700 N N . ASN A 1 91 ? 18.711 1.696 -34.868 1.00 96.69 91 ASN A N 1
ATOM 701 C CA . ASN A 1 91 ? 17.307 2.119 -34.848 1.00 96.69 91 ASN A CA 1
ATOM 702 C C . ASN A 1 91 ? 16.358 1.007 -34.384 1.00 96.69 91 ASN A C 1
ATOM 704 O O . ASN A 1 91 ? 15.373 1.318 -33.725 1.00 96.69 91 ASN A O 1
ATOM 708 N N . ALA A 1 92 ? 16.645 -0.258 -34.708 1.00 97.44 92 ALA A N 1
ATOM 709 C CA . ALA A 1 92 ? 15.838 -1.388 -34.252 1.00 97.44 92 ALA A CA 1
ATOM 710 C C . ALA A 1 92 ? 15.854 -1.502 -32.717 1.00 97.44 92 ALA A C 1
ATOM 712 O O . ALA A 1 92 ? 14.789 -1.524 -32.101 1.00 97.44 92 ALA A O 1
ATOM 713 N N . ASP A 1 93 ? 17.039 -1.443 -32.107 1.00 98.00 93 ASP A N 1
ATOM 714 C CA . ASP A 1 93 ? 17.209 -1.527 -30.652 1.00 98.00 93 ASP A CA 1
ATOM 715 C C . ASP A 1 93 ? 16.546 -0.346 -29.944 1.00 98.00 93 ASP A C 1
ATOM 717 O O . ASP A 1 93 ? 15.834 -0.520 -28.958 1.00 98.00 93 ASP A O 1
ATOM 721 N N . LYS A 1 94 ? 16.678 0.867 -30.498 1.00 97.75 94 LYS A N 1
ATOM 722 C CA . LYS A 1 94 ? 15.987 2.051 -29.968 1.00 97.75 94 LYS A CA 1
ATOM 723 C C . LYS A 1 94 ? 14.471 1.886 -29.954 1.00 97.75 94 LYS A C 1
ATOM 725 O O . LYS A 1 94 ? 13.831 2.361 -29.022 1.00 97.75 94 LYS A O 1
ATOM 730 N N . GLN A 1 95 ? 13.886 1.282 -30.988 1.00 98.06 95 GLN A N 1
ATOM 731 C CA . GLN A 1 95 ? 12.439 1.065 -31.031 1.00 98.06 95 GLN A CA 1
ATOM 732 C C . GLN A 1 95 ? 12.005 0.012 -30.010 1.00 98.06 95 GLN A C 1
ATOM 734 O O . GLN A 1 95 ? 11.020 0.238 -29.311 1.00 98.06 95 GLN A O 1
ATOM 739 N N . ALA A 1 96 ? 12.766 -1.077 -29.868 1.00 98.06 96 ALA A N 1
ATOM 740 C CA . ALA A 1 96 ? 12.502 -2.095 -28.852 1.00 98.06 96 ALA A CA 1
ATOM 741 C C . ALA A 1 96 ? 12.566 -1.505 -27.431 1.00 98.06 96 ALA A C 1
ATOM 743 O O . ALA A 1 96 ? 11.633 -1.672 -26.651 1.00 98.06 96 ALA A O 1
ATOM 744 N N . LEU A 1 97 ? 13.612 -0.727 -27.129 1.00 98.44 97 LEU A N 1
ATOM 745 C CA . LEU A 1 97 ? 13.765 -0.034 -25.846 1.00 98.44 97 LEU A CA 1
ATOM 746 C C . LEU A 1 97 ? 12.614 0.939 -25.571 1.00 98.44 97 LEU A C 1
ATOM 748 O O . LEU A 1 97 ? 12.084 0.967 -24.468 1.00 98.44 97 LEU A O 1
ATOM 752 N N . LYS A 1 98 ? 12.191 1.717 -26.572 1.00 98.44 98 LYS A N 1
ATOM 753 C CA . LYS A 1 98 ? 11.064 2.652 -26.432 1.00 98.44 98 LYS A CA 1
ATOM 754 C C . LYS A 1 98 ? 9.744 1.951 -26.157 1.00 98.44 98 LYS A C 1
ATOM 756 O O . LYS A 1 98 ? 8.965 2.438 -25.342 1.00 98.44 98 LYS A O 1
ATOM 761 N N . GLN A 1 99 ? 9.484 0.849 -26.855 1.00 98.44 99 GLN A N 1
ATOM 762 C CA . GLN A 1 99 ? 8.273 0.063 -26.654 1.00 98.44 99 GLN A CA 1
ATOM 763 C C . GLN A 1 99 ? 8.225 -0.491 -25.228 1.00 98.44 99 GLN A C 1
ATOM 765 O O . GLN A 1 99 ? 7.220 -0.321 -24.541 1.00 98.44 99 GLN A O 1
ATOM 770 N N . GLU A 1 100 ? 9.329 -1.079 -24.769 1.00 98.62 100 GLU A N 1
ATOM 771 C CA . GLU A 1 100 ? 9.421 -1.652 -23.428 1.00 98.62 100 GLU A CA 1
ATOM 772 C C . GLU A 1 100 ? 9.372 -0.573 -22.332 1.00 98.62 100 GLU A C 1
ATOM 774 O O . GLU A 1 100 ? 8.669 -0.727 -21.338 1.00 98.62 100 GLU A O 1
ATOM 779 N N . ALA A 1 101 ? 10.029 0.575 -22.534 1.00 98.62 101 ALA A N 1
ATOM 780 C CA . ALA A 1 101 ? 9.935 1.716 -21.622 1.00 98.62 101 ALA A CA 1
ATOM 781 C C . ALA A 1 101 ? 8.504 2.282 -21.535 1.00 98.62 101 ALA A C 1
ATOM 783 O O . ALA A 1 101 ? 8.096 2.762 -20.479 1.00 98.62 101 ALA A O 1
ATOM 784 N N . GLY A 1 102 ? 7.729 2.203 -22.623 1.00 98.62 102 GLY A N 1
ATOM 785 C CA . GLY A 1 102 ? 6.302 2.526 -22.621 1.00 98.62 102 GLY A CA 1
ATOM 786 C C . GLY A 1 102 ? 5.500 1.595 -21.710 1.00 98.62 102 GLY A C 1
ATOM 787 O O . GLY A 1 102 ? 4.773 2.074 -20.845 1.00 98.62 102 GLY A O 1
ATOM 788 N N . ALA A 1 103 ? 5.699 0.280 -21.836 1.00 98.62 103 ALA A N 1
ATOM 789 C CA . ALA A 1 103 ? 5.037 -0.712 -20.984 1.00 98.62 103 ALA A CA 1
ATOM 790 C C . ALA A 1 103 ? 5.435 -0.579 -19.499 1.00 98.62 103 ALA A C 1
ATOM 792 O O . ALA A 1 103 ? 4.582 -0.641 -18.607 1.00 98.62 103 ALA A O 1
ATOM 793 N N . LEU A 1 104 ? 6.717 -0.299 -19.233 1.00 98.69 104 LEU A N 1
ATOM 794 C CA . LEU A 1 104 ? 7.209 0.034 -17.896 1.00 98.69 104 LEU A CA 1
ATOM 795 C C . LEU A 1 104 ? 6.496 1.265 -17.323 1.00 98.69 104 LEU A C 1
ATOM 797 O O . LEU A 1 104 ? 6.077 1.250 -16.168 1.00 98.69 104 LEU A O 1
ATOM 801 N N . LEU A 1 105 ? 6.362 2.335 -18.112 1.00 98.69 105 LEU A N 1
ATOM 802 C CA . LEU A 1 105 ? 5.707 3.565 -17.675 1.00 98.69 105 LEU A CA 1
ATOM 803 C C . LEU A 1 105 ? 4.218 3.349 -17.382 1.00 98.69 105 LEU A C 1
ATOM 805 O O . LEU A 1 105 ? 3.720 3.867 -16.384 1.00 98.69 105 LEU A O 1
ATOM 809 N N . ASP A 1 106 ? 3.516 2.582 -18.213 1.00 98.62 106 ASP A N 1
ATOM 810 C CA . ASP A 1 106 ? 2.108 2.246 -17.982 1.00 98.62 106 ASP A CA 1
ATOM 811 C C . ASP A 1 106 ? 1.938 1.470 -16.668 1.00 98.62 106 ASP A C 1
ATOM 813 O O . ASP A 1 106 ? 1.094 1.826 -15.842 1.00 98.62 106 ASP A O 1
ATOM 817 N N . SER A 1 107 ? 2.812 0.491 -16.417 1.00 98.38 107 SER A N 1
ATOM 818 C CA . SER A 1 107 ? 2.842 -0.270 -15.160 1.00 98.38 107 SER A CA 1
ATOM 819 C C . SER A 1 107 ? 3.177 0.611 -13.952 1.00 98.38 107 SER A C 1
ATOM 821 O O . SER A 1 107 ? 2.528 0.519 -12.910 1.00 98.38 107 SER A O 1
ATOM 823 N N . ALA A 1 10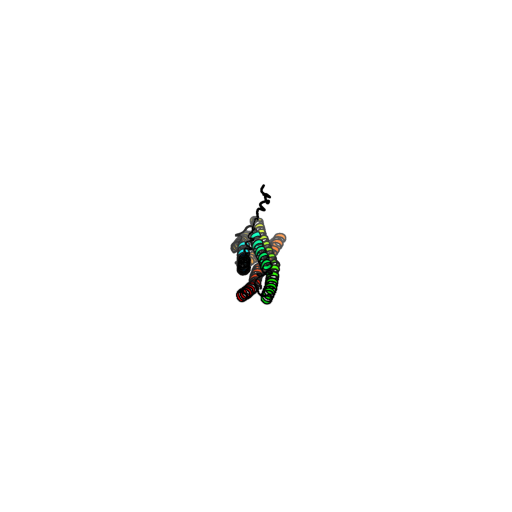8 ? 4.144 1.520 -14.093 1.00 98.50 108 ALA A N 1
ATOM 824 C CA . ALA A 1 108 ? 4.503 2.481 -13.054 1.00 98.50 108 ALA A CA 1
ATOM 825 C C . ALA A 1 108 ? 3.341 3.427 -12.713 1.00 98.50 108 ALA A C 1
ATOM 827 O O . ALA A 1 108 ? 3.096 3.699 -11.540 1.00 98.50 108 ALA A O 1
ATOM 828 N N . ASN A 1 109 ? 2.590 3.910 -13.707 1.00 98.38 109 ASN A N 1
ATOM 829 C CA . ASN A 1 109 ? 1.409 4.742 -13.463 1.00 98.38 109 ASN A CA 1
ATOM 830 C C . ASN A 1 109 ? 0.282 3.938 -12.796 1.00 98.38 109 ASN A C 1
ATOM 832 O O . ASN A 1 109 ? -0.406 4.461 -11.925 1.00 98.38 109 ASN A O 1
ATOM 836 N N . ALA A 1 110 ? 0.107 2.661 -13.149 1.00 98.12 110 ALA A N 1
ATOM 837 C CA . ALA A 1 110 ? -0.912 1.810 -12.535 1.00 98.12 110 ALA A CA 1
ATOM 838 C C . ALA A 1 110 ? -0.709 1.621 -11.019 1.00 98.12 110 ALA A C 1
ATOM 840 O O . ALA A 1 110 ? -1.693 1.496 -10.285 1.00 98.12 110 ALA A O 1
ATOM 841 N N . LEU A 1 111 ? 0.539 1.682 -10.531 1.00 98.12 111 LEU A N 1
ATOM 842 C CA . LEU A 1 111 ? 0.835 1.644 -9.094 1.00 98.12 111 LEU A CA 1
ATOM 843 C C . LEU A 1 111 ? 0.236 2.817 -8.305 1.00 98.12 111 LEU A C 1
ATOM 845 O O . LEU A 1 111 ? 0.054 2.682 -7.097 1.00 98.12 111 LEU A O 1
ATOM 849 N N . GLU A 1 112 ? -0.136 3.929 -8.950 1.00 97.75 112 GLU A N 1
ATOM 850 C CA . GLU A 1 112 ? -0.823 5.044 -8.281 1.00 97.75 112 GLU A CA 1
ATOM 851 C C . GLU A 1 112 ? -2.108 4.578 -7.587 1.00 97.75 112 GLU A C 1
ATOM 853 O O . GLU A 1 112 ? -2.398 4.982 -6.457 1.00 97.75 112 GLU A O 1
ATOM 858 N N . TRP A 1 113 ? -2.859 3.684 -8.236 1.00 98.12 113 TRP A N 1
ATOM 859 C CA . TRP A 1 113 ? -4.093 3.127 -7.688 1.00 98.12 113 TRP A CA 1
ATOM 860 C C . TRP A 1 113 ? -3.822 2.205 -6.504 1.00 98.12 113 TRP A C 1
ATOM 862 O O . TRP A 1 113 ? -4.473 2.343 -5.472 1.00 98.12 113 TRP A O 1
ATOM 872 N N . VAL A 1 114 ? -2.816 1.333 -6.623 1.00 98.25 114 VAL A N 1
ATOM 873 C CA . VAL A 1 114 ? -2.399 0.414 -5.550 1.00 98.25 114 VAL A CA 1
ATOM 874 C C . VAL A 1 114 ? -1.989 1.198 -4.301 1.00 98.25 114 VAL A C 1
ATOM 876 O O . VAL A 1 114 ? -2.467 0.937 -3.196 1.00 98.25 114 VAL A O 1
ATOM 879 N N . ILE A 1 115 ? -1.151 2.221 -4.483 1.00 97.31 115 ILE A N 1
ATOM 880 C CA . ILE A 1 115 ? -0.676 3.093 -3.405 1.00 97.31 115 ILE A CA 1
ATOM 881 C C . ILE A 1 115 ? -1.837 3.878 -2.784 1.00 97.31 115 ILE A C 1
ATOM 883 O O . ILE A 1 115 ? -1.951 3.955 -1.559 1.00 97.31 115 ILE A O 1
ATOM 887 N N . SER A 1 116 ? -2.726 4.438 -3.604 1.00 97.62 116 SER A N 1
ATOM 888 C CA . SER A 1 116 ? -3.881 5.207 -3.124 1.00 97.62 116 SER A CA 1
ATOM 889 C C . SER A 1 116 ? -4.846 4.347 -2.307 1.00 97.62 116 SER A C 1
ATOM 891 O O . SER A 1 116 ? -5.318 4.768 -1.246 1.00 97.62 116 SER A O 1
ATOM 893 N N . ASP A 1 117 ? -5.111 3.125 -2.764 1.00 98.12 117 ASP A N 1
ATOM 894 C CA . ASP A 1 117 ? -5.978 2.179 -2.068 1.00 98.12 117 ASP A CA 1
ATOM 895 C C . ASP A 1 117 ? -5.368 1.703 -0.754 1.00 98.12 117 ASP A C 1
ATOM 897 O O . ASP A 1 117 ? -6.075 1.628 0.256 1.00 98.12 117 ASP A O 1
ATOM 901 N N . PHE A 1 118 ? -4.053 1.486 -0.733 1.00 97.81 118 PHE A N 1
ATOM 902 C CA . PHE A 1 118 ? -3.321 1.177 0.487 1.00 97.81 118 PHE A CA 1
ATOM 903 C C . PHE A 1 118 ? -3.426 2.316 1.507 1.00 97.81 118 PHE A C 1
ATOM 905 O O . PHE A 1 118 ? -3.838 2.091 2.646 1.00 97.81 118 PHE A O 1
ATOM 912 N N . LEU A 1 119 ? -3.128 3.555 1.101 1.00 96.50 119 LEU A N 1
ATOM 913 C CA . LEU A 1 119 ? -3.200 4.726 1.980 1.00 96.50 119 LEU A CA 1
ATOM 914 C C . LEU A 1 119 ? -4.617 4.953 2.515 1.00 96.50 119 LEU A C 1
ATOM 916 O O . LEU A 1 119 ? -4.802 5.290 3.688 1.00 96.50 119 LEU A O 1
ATOM 920 N N . ARG A 1 120 ? -5.634 4.723 1.681 1.00 97.06 120 ARG A N 1
ATOM 921 C CA . ARG A 1 120 ? -7.041 4.794 2.083 1.00 97.06 120 ARG A CA 1
ATOM 922 C C . ARG A 1 120 ? -7.387 3.739 3.132 1.00 97.06 120 ARG A C 1
ATOM 924 O O . ARG A 1 120 ? -7.975 4.091 4.156 1.00 97.06 120 ARG A O 1
ATOM 931 N N . ALA A 1 121 ? -7.019 2.478 2.908 1.00 97.38 121 ALA A N 1
ATOM 932 C CA . ALA A 1 121 ? -7.228 1.406 3.880 1.00 97.38 121 ALA A CA 1
ATOM 933 C C . ALA A 1 121 ? -6.492 1.704 5.198 1.00 97.38 121 ALA A C 1
ATOM 935 O O . ALA A 1 121 ? -7.062 1.557 6.280 1.00 97.38 121 ALA A O 1
ATOM 936 N N . MET A 1 122 ? -5.271 2.233 5.118 1.00 96.31 122 MET A N 1
ATOM 937 C CA . MET A 1 122 ? -4.465 2.604 6.280 1.00 96.31 122 MET A CA 1
ATOM 938 C C . MET A 1 122 ? -5.115 3.720 7.106 1.00 96.31 122 MET A C 1
ATOM 940 O O . MET A 1 122 ? -5.201 3.629 8.333 1.00 96.31 122 MET A O 1
ATOM 944 N N . ALA A 1 123 ? -5.624 4.762 6.443 1.00 95.50 123 ALA A N 1
ATOM 945 C CA . ALA A 1 123 ? -6.343 5.851 7.094 1.00 95.50 123 ALA A CA 1
ATOM 946 C C . ALA A 1 123 ? -7.636 5.364 7.768 1.00 95.50 123 ALA A C 1
ATOM 948 O O . ALA A 1 123 ? -7.933 5.760 8.896 1.00 95.50 123 ALA A O 1
ATOM 949 N N . GLN A 1 124 ? -8.383 4.470 7.111 1.00 97.56 124 GLN A N 1
ATOM 950 C CA . GLN A 1 124 ? -9.584 3.857 7.683 1.00 97.56 124 GLN A CA 1
ATOM 951 C C . GLN A 1 124 ? -9.258 3.011 8.915 1.00 97.56 124 GLN A C 1
ATOM 953 O O . GLN A 1 124 ? -9.939 3.145 9.931 1.00 97.56 124 GLN A O 1
ATOM 958 N N . ALA A 1 125 ? -8.208 2.188 8.852 1.00 97.19 125 ALA A N 1
ATOM 959 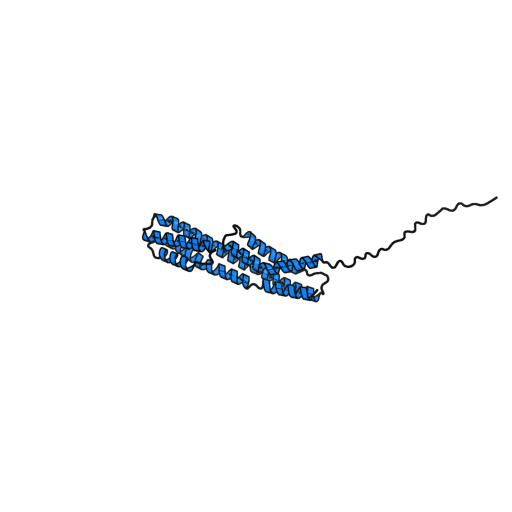C CA . ALA A 1 125 ? -7.778 1.362 9.973 1.00 97.19 125 ALA A CA 1
ATOM 960 C C . ALA A 1 125 ? -7.359 2.220 11.176 1.00 97.19 125 ALA A C 1
ATOM 962 O O . ALA A 1 125 ? -7.860 2.006 12.277 1.00 97.19 125 ALA A O 1
ATOM 963 N N . ARG A 1 126 ? -6.524 3.245 10.952 1.00 96.06 126 ARG A N 1
ATOM 964 C CA . ARG A 1 126 ? -6.100 4.209 11.986 1.00 96.06 126 ARG A CA 1
ATOM 965 C C . ARG A 1 126 ? -7.268 4.961 12.611 1.00 96.06 126 ARG A C 1
ATOM 967 O O . ARG A 1 126 ? -7.321 5.125 13.826 1.00 96.06 126 ARG A O 1
ATOM 974 N N . SER A 1 127 ? -8.197 5.438 11.786 1.00 97.56 127 SER A N 1
ATOM 975 C CA . SER A 1 127 ? -9.371 6.154 12.282 1.00 97.56 127 SER A CA 1
ATOM 976 C C . SER A 1 127 ? -10.241 5.239 13.139 1.00 97.56 127 SER A C 1
ATOM 978 O O . SER A 1 127 ? -10.628 5.624 14.241 1.00 97.56 127 SER A O 1
ATOM 980 N N . ALA A 1 128 ? -10.495 4.013 12.680 1.00 98.38 128 ALA A N 1
ATOM 981 C CA . ALA A 1 128 ? -11.318 3.068 13.415 1.00 98.38 128 ALA A CA 1
ATOM 982 C C . ALA A 1 128 ? -10.677 2.651 14.746 1.00 98.38 128 ALA A C 1
ATOM 984 O O . ALA A 1 128 ? -11.367 2.649 15.765 1.00 98.38 128 ALA A O 1
ATOM 985 N N . THR A 1 129 ? -9.370 2.364 14.787 1.00 98.19 129 THR A N 1
ATOM 986 C CA . THR A 1 129 ? -8.680 2.045 16.050 1.00 98.19 129 THR A CA 1
ATOM 987 C C . THR A 1 129 ? -8.667 3.229 17.012 1.00 98.19 129 THR A C 1
ATOM 989 O O . THR A 1 129 ? -9.007 3.045 18.178 1.00 98.19 129 THR A O 1
ATOM 992 N N . SER A 1 130 ? -8.378 4.447 16.541 1.00 97.81 130 SER A N 1
ATOM 993 C CA . SER A 1 130 ? -8.431 5.654 17.380 1.00 97.81 130 SER A CA 1
ATOM 994 C C . SER A 1 130 ? -9.821 5.859 17.987 1.00 97.81 130 SER A C 1
ATOM 996 O O . SER A 1 130 ? -9.952 5.984 19.202 1.00 97.81 130 SER A O 1
ATOM 998 N N . ASN A 1 131 ? -10.873 5.794 17.166 1.00 98.50 131 ASN A N 1
ATOM 999 C CA . ASN A 1 131 ? -12.253 5.929 17.636 1.00 98.50 131 ASN A CA 1
ATOM 1000 C C . ASN A 1 131 ? -12.629 4.822 18.633 1.00 98.50 131 ASN A C 1
ATOM 1002 O O . ASN A 1 131 ? -13.388 5.058 19.568 1.00 98.50 131 ASN A O 1
ATOM 1006 N N . THR A 1 132 ? -12.103 3.607 18.450 1.00 98.50 132 THR A N 1
ATOM 1007 C CA . THR A 1 132 ? -12.326 2.489 19.382 1.00 98.50 132 THR A CA 1
ATOM 1008 C C . THR A 1 132 ? -11.777 2.810 20.767 1.00 98.50 132 THR A C 1
ATOM 1010 O O . THR A 1 132 ? -12.458 2.562 21.762 1.00 98.50 132 THR A O 1
ATOM 1013 N N . LEU A 1 133 ? -10.567 3.374 20.835 1.00 98.25 133 LEU A N 1
ATOM 1014 C CA . LEU A 1 133 ? -9.941 3.780 22.093 1.00 98.25 133 LEU A CA 1
ATOM 1015 C C . LEU A 1 133 ? -10.748 4.887 22.779 1.00 98.25 133 LEU A C 1
ATOM 1017 O O . LEU A 1 133 ? -11.016 4.784 23.976 1.00 98.25 133 LEU A O 1
ATOM 1021 N N . ASP A 1 134 ? -11.212 5.882 22.022 1.00 97.75 134 ASP A N 1
ATOM 1022 C CA . ASP A 1 134 ? -12.036 6.971 22.557 1.00 97.75 134 ASP A CA 1
ATOM 1023 C C . ASP A 1 134 ? -13.371 6.457 23.117 1.00 97.75 134 ASP A C 1
ATOM 1025 O O . ASP A 1 134 ? -13.752 6.803 24.240 1.00 97.75 134 ASP A O 1
ATOM 1029 N N . ILE A 1 135 ? -14.059 5.575 22.382 1.00 97.00 135 ILE A N 1
ATOM 1030 C CA . ILE A 1 135 ? -15.305 4.934 22.833 1.00 97.00 135 ILE A CA 1
ATOM 1031 C C . ILE A 1 135 ? -15.056 4.117 24.108 1.00 97.00 135 ILE A C 1
ATOM 1033 O O . ILE A 1 135 ? -15.835 4.208 25.064 1.00 97.00 135 ILE A O 1
ATOM 1037 N N . ALA A 1 136 ? -13.976 3.330 24.148 1.00 95.94 136 ALA A N 1
ATOM 1038 C CA . ALA A 1 136 ? -13.626 2.504 25.301 1.00 95.94 136 ALA A CA 1
ATOM 1039 C C . ALA A 1 136 ? -13.267 3.346 26.536 1.00 95.94 136 ALA A C 1
ATOM 1041 O O . ALA A 1 136 ? -13.619 2.975 27.657 1.00 95.94 136 ALA A O 1
ATOM 1042 N N . ALA A 1 137 ? -12.592 4.483 26.354 1.00 94.12 137 ALA A N 1
ATOM 1043 C CA . ALA A 1 137 ? -12.289 5.422 27.429 1.00 94.12 137 ALA A CA 1
ATOM 1044 C C . ALA A 1 137 ? -13.570 6.047 28.003 1.00 94.12 137 ALA A C 1
ATOM 1046 O O . ALA A 1 137 ? -13.789 5.988 29.211 1.00 94.12 137 ALA A O 1
ATOM 1047 N N . GLN A 1 138 ? -14.457 6.558 27.144 1.00 94.12 138 GLN A N 1
ATOM 1048 C CA . GLN A 1 138 ? -15.706 7.212 27.560 1.00 94.12 138 GLN A CA 1
ATOM 1049 C C . GLN A 1 138 ? -16.700 6.247 28.224 1.00 94.12 138 GLN A C 1
ATOM 1051 O O . GLN A 1 138 ? -17.433 6.629 29.133 1.00 94.12 138 GLN A O 1
ATOM 1056 N N . SER A 1 139 ? -16.729 4.986 27.786 1.00 93.06 139 SER A N 1
ATOM 1057 C CA . SER A 1 139 ? -17.718 4.006 28.256 1.00 93.06 139 SER A CA 1
ATOM 1058 C C . SER A 1 139 ? -17.346 3.344 29.590 1.00 93.06 139 SER A C 1
ATOM 1060 O O . SER A 1 139 ? -18.202 2.742 30.241 1.00 93.06 139 SER A O 1
ATOM 1062 N N . ARG A 1 140 ? -16.083 3.432 30.023 1.00 87.06 140 ARG A N 1
ATOM 1063 C CA . ARG A 1 140 ? -15.549 2.681 31.175 1.00 87.06 140 ARG A CA 1
ATOM 1064 C C . ARG A 1 140 ? -16.136 3.121 32.512 1.00 87.06 140 ARG A C 1
ATOM 1066 O O . ARG A 1 140 ? -16.515 2.276 33.325 1.00 87.06 140 ARG A O 1
ATOM 1073 N N . ASP A 1 141 ? -16.249 4.427 32.718 1.00 82.50 141 ASP A N 1
ATOM 1074 C CA . ASP A 1 141 ? -16.620 5.004 34.014 1.00 82.50 141 ASP A CA 1
ATOM 1075 C C . ASP A 1 141 ? -18.095 4.765 34.367 1.00 82.50 141 ASP A C 1
ATOM 1077 O O . ASP A 1 141 ? -18.459 4.712 35.540 1.00 82.50 141 ASP A O 1
ATOM 1081 N N . ALA A 1 142 ? -18.940 4.552 33.355 1.00 80.75 142 ALA A N 1
ATOM 1082 C CA . ALA A 1 142 ? -20.367 4.271 33.510 1.00 80.75 142 ALA A CA 1
ATOM 1083 C C . ALA A 1 142 ? -20.712 2.766 33.484 1.00 80.75 142 ALA A C 1
ATOM 1085 O O . ALA A 1 142 ? -21.886 2.401 33.539 1.00 80.75 142 ALA A O 1
ATOM 1086 N N . SER A 1 143 ? -19.709 1.889 33.374 1.00 88.81 143 SER A N 1
ATOM 1087 C CA . SER A 1 143 ? -19.899 0.450 33.161 1.00 88.81 143 SER A CA 1
ATOM 1088 C C . SER A 1 143 ? -19.859 -0.369 34.454 1.00 88.81 143 SER A C 1
ATOM 1090 O O . SER A 1 143 ? -19.197 -0.017 35.429 1.00 88.81 143 SER A O 1
ATOM 1092 N N . THR A 1 144 ? -20.516 -1.532 34.440 1.00 91.75 144 THR A N 1
ATOM 1093 C CA . THR A 1 144 ? -20.376 -2.543 35.500 1.00 91.75 144 THR A CA 1
ATOM 1094 C C . THR A 1 144 ? -18.949 -3.115 35.537 1.00 91.75 144 THR A C 1
ATOM 1096 O O . THR A 1 144 ? -18.263 -3.095 34.512 1.00 91.75 144 THR A O 1
ATOM 1099 N N . PRO A 1 145 ? -18.489 -3.705 36.661 1.00 91.19 145 PRO A N 1
ATOM 1100 C CA . PRO A 1 145 ? -17.134 -4.261 36.751 1.00 91.19 145 PRO A CA 1
ATOM 1101 C C . PRO A 1 145 ? -16.803 -5.315 35.680 1.00 91.19 145 PRO A C 1
ATOM 1103 O O . PRO A 1 145 ? -15.690 -5.347 35.159 1.00 91.19 145 PRO A O 1
ATOM 1106 N N . SER A 1 146 ? -17.767 -6.163 35.304 1.00 88.69 146 SER A N 1
ATOM 1107 C CA . SER A 1 146 ? -17.572 -7.161 34.242 1.00 88.69 146 SER A CA 1
ATOM 1108 C C . SER A 1 146 ? -17.391 -6.512 32.868 1.00 88.69 146 SER A C 1
ATOM 1110 O O . SER A 1 146 ? -16.537 -6.935 32.093 1.00 88.69 146 SER A O 1
ATOM 1112 N N . LEU A 1 147 ? -18.158 -5.459 32.576 1.00 94.25 147 LEU A N 1
ATOM 1113 C CA . LEU A 1 147 ? -18.050 -4.719 31.322 1.00 94.25 147 LEU A CA 1
ATOM 1114 C C . LEU A 1 147 ? -16.771 -3.865 31.277 1.00 94.25 147 LEU A C 1
ATOM 1116 O O . LEU A 1 147 ? -16.140 -3.770 30.229 1.00 94.25 147 LEU A O 1
ATOM 1120 N N . GLN A 1 148 ? -16.319 -3.324 32.411 1.00 95.12 148 GLN A N 1
ATOM 1121 C CA . GLN A 1 148 ? -15.025 -2.639 32.507 1.00 95.12 148 GLN A CA 1
ATOM 1122 C C . GLN A 1 148 ? -13.859 -3.543 32.091 1.00 95.12 148 GLN A C 1
ATOM 1124 O O . GLN A 1 148 ? -12.979 -3.098 31.358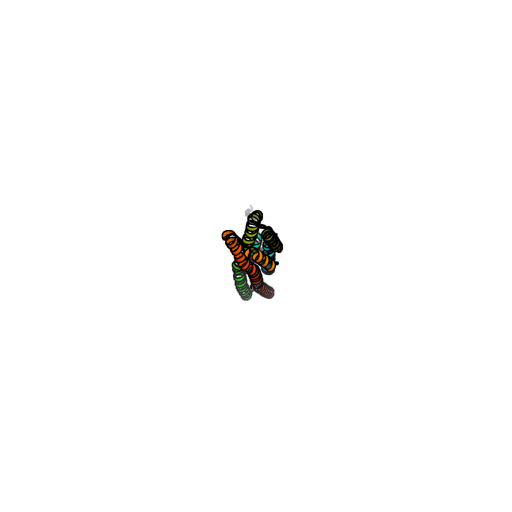 1.00 95.12 148 GLN A O 1
ATOM 1129 N N . SER A 1 149 ? -13.869 -4.816 32.499 1.00 94.75 149 SER A N 1
ATOM 1130 C CA . SER A 1 149 ? -12.847 -5.779 32.074 1.00 94.75 149 SER A CA 1
ATOM 1131 C C . SER A 1 149 ? -12.880 -6.033 30.560 1.00 94.75 149 SER A C 1
ATOM 1133 O O . SER A 1 149 ? -11.824 -6.081 29.929 1.00 94.75 149 SER A O 1
ATOM 1135 N N . ALA A 1 150 ? -14.070 -6.125 29.954 1.00 96.62 150 ALA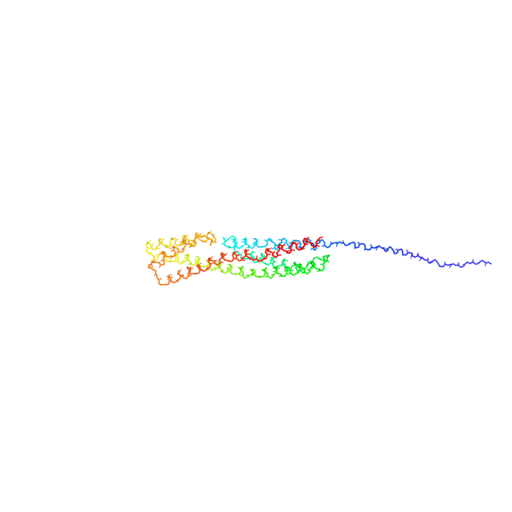 A N 1
ATOM 1136 C CA . ALA A 1 150 ? -14.206 -6.271 28.504 1.00 96.62 150 ALA A CA 1
ATOM 1137 C C . ALA A 1 150 ? -13.693 -5.029 27.747 1.00 96.62 150 ALA A C 1
ATOM 1139 O O . ALA A 1 150 ? -12.974 -5.171 26.759 1.00 96.62 150 ALA A O 1
ATOM 1140 N N . TRP A 1 151 ? -13.981 -3.819 28.241 1.00 97.56 151 TRP A N 1
ATOM 1141 C CA . TRP A 1 151 ? -13.440 -2.576 27.679 1.00 97.56 151 TRP A CA 1
ATOM 1142 C C . TRP A 1 151 ? -11.914 -2.497 27.767 1.00 97.56 151 TRP A C 1
ATOM 1144 O O . TRP A 1 151 ? -11.273 -2.121 26.791 1.00 97.56 151 TRP A O 1
ATOM 1154 N N . GLN A 1 152 ? -11.322 -2.892 28.897 1.00 96.31 152 GLN A N 1
ATOM 1155 C CA . GLN A 1 152 ? -9.864 -2.949 29.056 1.00 96.31 152 GLN A CA 1
ATOM 1156 C C . GLN A 1 152 ? -9.225 -3.957 28.095 1.00 96.31 152 GLN A C 1
ATOM 1158 O O . GLN A 1 152 ? -8.173 -3.684 27.519 1.00 96.31 152 GLN A O 1
ATOM 1163 N N . ALA A 1 153 ? -9.863 -5.114 27.892 1.00 97.06 153 ALA A N 1
ATOM 1164 C CA . ALA A 1 153 ? -9.399 -6.094 26.919 1.00 97.06 153 ALA A CA 1
ATOM 1165 C C . ALA A 1 153 ? -9.462 -5.536 25.489 1.00 97.06 153 ALA A C 1
ATOM 1167 O O . ALA A 1 153 ? -8.499 -5.687 24.741 1.00 97.06 153 ALA A O 1
ATOM 1168 N N . LEU A 1 154 ? -10.551 -4.853 25.120 1.00 98.31 154 LEU A N 1
ATOM 1169 C CA . LEU A 1 154 ? -10.680 -4.201 23.815 1.00 98.31 154 LEU A CA 1
ATOM 1170 C C . LEU A 1 154 ? -9.620 -3.114 23.605 1.00 98.31 154 LEU A C 1
ATOM 1172 O O . LEU A 1 154 ? -8.984 -3.086 22.554 1.00 98.31 154 LEU A O 1
ATOM 1176 N N . GLU A 1 155 ? -9.395 -2.257 24.600 1.00 98.06 155 GLU A N 1
ATOM 1177 C CA . GLU A 1 155 ? -8.349 -1.231 24.570 1.00 98.06 155 GLU A CA 1
ATOM 1178 C C . GLU A 1 155 ? -6.965 -1.859 24.367 1.00 98.06 155 GLU A C 1
ATOM 1180 O O . GLU A 1 155 ? -6.249 -1.493 23.435 1.00 98.06 155 GLU A O 1
ATOM 1185 N N . LEU A 1 156 ? -6.614 -2.861 25.179 1.00 97.94 156 LEU A N 1
ATOM 1186 C CA . LEU A 1 156 ? -5.335 -3.559 25.079 1.00 97.94 156 LEU A CA 1
ATOM 1187 C C . LEU A 1 156 ? -5.147 -4.203 23.702 1.00 97.94 156 LEU A C 1
ATOM 1189 O O . LEU A 1 156 ? -4.101 -4.024 23.085 1.00 97.94 156 LEU A O 1
ATOM 1193 N N . GLN A 1 157 ? -6.146 -4.935 23.202 1.00 98.44 157 GLN A N 1
ATOM 1194 C CA . GLN A 1 157 ? -6.050 -5.571 21.886 1.00 98.44 157 GLN A CA 1
ATOM 1195 C C . GLN A 1 157 ? -5.978 -4.543 20.755 1.00 98.44 157 GLN A C 1
ATOM 1197 O O . GLN A 1 157 ? -5.282 -4.775 19.771 1.00 98.44 157 GLN A O 1
ATOM 1202 N N . THR A 1 158 ? -6.637 -3.392 20.900 1.00 98.38 158 THR A N 1
ATOM 1203 C CA . THR A 1 158 ? -6.544 -2.296 19.926 1.00 98.38 158 THR A CA 1
ATOM 1204 C C . THR A 1 158 ? -5.129 -1.727 19.895 1.00 98.38 158 THR A C 1
ATOM 1206 O O . THR A 1 158 ? -4.556 -1.581 18.820 1.00 98.38 158 THR A O 1
ATOM 1209 N N . LEU A 1 159 ? -4.525 -1.476 21.059 1.00 97.44 159 LEU A N 1
ATOM 1210 C CA . LEU A 1 159 ? -3.145 -0.994 21.155 1.00 97.44 159 LEU A CA 1
ATOM 1211 C C . LEU A 1 159 ? -2.140 -2.013 20.609 1.00 97.44 159 LEU A C 1
ATOM 1213 O O . LEU A 1 159 ? -1.243 -1.633 19.860 1.00 97.44 159 LEU A O 1
ATOM 1217 N N . LEU A 1 160 ? -2.307 -3.302 20.927 1.00 97.06 160 LEU A N 1
ATOM 1218 C CA . LEU A 1 160 ? -1.464 -4.370 20.385 1.00 97.06 160 LEU A CA 1
ATOM 1219 C C . LEU A 1 160 ? -1.569 -4.436 18.857 1.00 97.06 160 LEU A C 1
ATOM 1221 O O . LEU A 1 160 ? -0.543 -4.469 18.180 1.00 97.06 160 LEU A O 1
ATOM 1225 N N . PHE A 1 161 ? -2.789 -4.363 18.320 1.00 96.88 161 PHE A N 1
ATOM 1226 C CA . PHE A 1 161 ? -3.046 -4.331 16.881 1.00 96.88 161 PHE A CA 1
ATOM 1227 C C . PHE A 1 161 ? -2.418 -3.106 16.195 1.00 96.88 161 PHE A C 1
ATOM 1229 O O . PHE A 1 161 ? -1.829 -3.220 15.126 1.00 96.88 161 PHE A O 1
ATOM 1236 N N . MET A 1 162 ? -2.486 -1.927 16.818 1.00 95.81 162 MET A N 1
ATOM 1237 C CA . MET A 1 162 ? -1.805 -0.734 16.306 1.00 95.81 162 MET A CA 1
ATOM 1238 C C . MET A 1 162 ? -0.281 -0.886 16.358 1.00 95.81 162 MET A C 1
ATOM 1240 O O . MET A 1 162 ? 0.404 -0.504 15.413 1.00 95.81 162 MET A O 1
ATOM 1244 N N . SER A 1 163 ? 0.252 -1.455 17.443 1.00 94.50 163 SER A N 1
ATOM 1245 C CA . SER A 1 163 ? 1.696 -1.626 17.642 1.00 94.50 163 SER A CA 1
ATOM 1246 C C . SER A 1 163 ? 2.323 -2.674 16.719 1.00 94.50 163 SER A C 1
ATOM 1248 O O . SER A 1 163 ? 3.503 -2.565 16.402 1.00 94.50 163 SER A O 1
ATOM 1250 N N . SER A 1 164 ? 1.538 -3.643 16.234 1.00 94.00 164 SER A N 1
ATOM 1251 C CA . SER A 1 164 ? 1.966 -4.604 15.207 1.00 94.00 164 SER A CA 1
ATOM 1252 C C . SER A 1 164 ? 1.984 -3.997 13.800 1.00 94.00 164 SER A C 1
ATOM 1254 O O . SER A 1 164 ? 2.195 -4.708 12.819 1.00 94.00 164 SER A O 1
ATOM 1256 N N . GLY A 1 165 ? 1.688 -2.699 13.666 1.00 92.25 165 GLY A N 1
ATOM 1257 C CA . GLY A 1 165 ? 1.454 -2.089 12.368 1.00 92.25 165 GLY A CA 1
ATOM 1258 C C . GLY A 1 165 ? 0.256 -2.723 11.666 1.00 92.25 165 GLY A C 1
ATOM 1259 O O . GLY A 1 165 ? 0.278 -2.873 10.456 1.00 92.25 165 GLY A O 1
ATOM 1260 N N . TYR A 1 166 ? -0.808 -3.115 12.370 1.00 94.12 166 TYR A N 1
ATOM 1261 C CA . TYR A 1 166 ? -2.026 -3.656 11.746 1.00 94.12 166 TYR A CA 1
ATOM 1262 C C . TYR A 1 166 ? -1.815 -4.982 10.980 1.00 94.12 166 TYR A C 1
ATOM 1264 O O . TYR A 1 166 ? -2.707 -5.404 10.245 1.00 94.12 166 TYR A O 1
ATOM 1272 N N . GLN A 1 167 ? -0.656 -5.638 11.127 1.00 89.00 167 GLN A N 1
ATOM 1273 C CA . GLN A 1 167 ? -0.326 -6.902 10.450 1.00 89.00 167 GLN A CA 1
ATOM 1274 C C . GLN A 1 167 ? -0.846 -8.113 11.225 1.00 89.00 167 GLN A C 1
ATOM 1276 O O . GLN A 1 167 ? -1.339 -9.083 10.653 1.00 89.00 167 GLN A O 1
ATOM 1281 N N . GLU A 1 168 ? -0.769 -8.042 12.550 1.00 90.44 168 GLU A N 1
ATOM 1282 C CA . GLU A 1 168 ? -1.081 -9.151 13.443 1.00 90.44 168 GLU A CA 1
ATOM 1283 C C . GLU A 1 168 ? -2.108 -8.738 14.485 1.00 90.44 168 GLU A C 1
ATOM 1285 O O . GLU A 1 168 ? -2.147 -7.583 14.898 1.00 90.44 168 GLU A O 1
ATOM 1290 N N . GLY A 1 169 ? -2.894 -9.699 14.973 1.00 87.56 169 GLY A N 1
ATOM 1291 C CA . GLY A 1 169 ? -3.789 -9.486 16.114 1.00 87.56 169 GLY A CA 1
ATOM 1292 C C . GLY A 1 169 ? -5.235 -9.147 15.754 1.00 87.56 169 GLY A C 1
ATOM 1293 O O . GLY A 1 169 ? -6.051 -9.011 16.662 1.00 87.56 169 GLY A O 1
ATOM 1294 N N . TRP A 1 170 ? -5.604 -9.103 14.465 1.00 94.81 170 TRP A N 1
ATOM 1295 C CA . TRP A 1 170 ? -6.996 -8.854 14.054 1.00 94.81 170 TRP A CA 1
ATOM 1296 C C . TRP A 1 170 ? -7.989 -9.840 14.687 1.00 94.81 170 TRP A C 1
ATOM 1298 O O . TRP A 1 170 ? -9.016 -9.422 15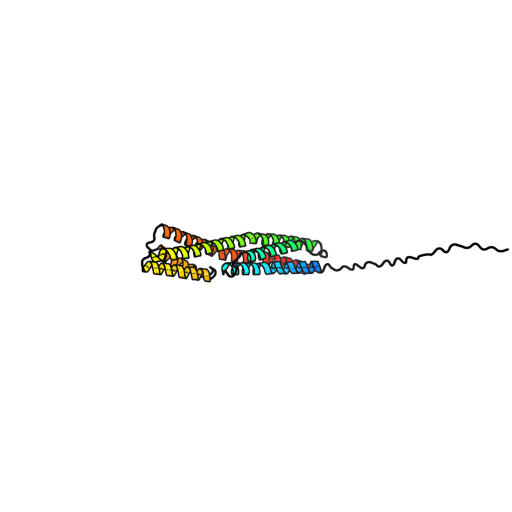.209 1.00 94.81 170 TRP A O 1
ATOM 1308 N N . SER A 1 171 ? -7.679 -11.142 14.715 1.00 95.69 171 SER A N 1
ATOM 1309 C CA . SER A 1 171 ? -8.566 -12.144 15.333 1.00 95.69 171 SER A CA 1
ATOM 1310 C C . SER A 1 171 ? -8.771 -11.905 16.833 1.00 95.69 171 SER A C 1
ATOM 1312 O O . SER A 1 171 ? -9.880 -12.080 17.345 1.00 95.69 171 SER A O 1
ATOM 1314 N N . ALA A 1 172 ? -7.713 -11.513 17.547 1.00 97.50 172 ALA A N 1
ATOM 1315 C CA . ALA A 1 172 ? -7.785 -11.228 18.977 1.00 97.50 172 ALA A CA 1
ATOM 1316 C C . ALA A 1 172 ? -8.578 -9.938 19.239 1.00 97.50 172 ALA A C 1
ATOM 1318 O O . ALA A 1 172 ? -9.457 -9.918 20.101 1.00 97.50 172 ALA A O 1
ATOM 1319 N N . LEU A 1 173 ? -8.356 -8.903 18.423 1.00 98.31 173 LEU A N 1
ATOM 1320 C CA . LEU A 1 173 ? -9.131 -7.667 18.450 1.00 98.31 173 LEU A CA 1
ATOM 1321 C C . LEU A 1 173 ? -10.616 -7.916 18.147 1.00 98.31 173 LEU A C 1
ATOM 1323 O O . LEU A 1 173 ? -11.474 -7.482 18.909 1.00 98.31 173 LEU A O 1
ATOM 1327 N N . ALA A 1 174 ? -10.937 -8.669 17.095 1.00 97.94 174 ALA A N 1
ATOM 1328 C CA . ALA A 1 174 ? -12.310 -9.025 16.739 1.00 97.94 174 ALA A CA 1
ATOM 1329 C C . ALA A 1 174 ? -13.027 -9.787 17.869 1.00 97.94 174 ALA A C 1
ATOM 1331 O O . ALA A 1 174 ? -14.200 -9.529 18.133 1.00 97.94 174 ALA A O 1
ATOM 1332 N N . THR A 1 175 ? -12.309 -10.661 18.579 1.00 98.19 175 THR A N 1
ATOM 1333 C CA . THR A 1 175 ? -12.835 -11.365 19.759 1.00 98.19 175 THR A CA 1
ATOM 1334 C C . THR A 1 175 ? -13.124 -10.396 20.910 1.00 98.19 175 THR A C 1
ATOM 1336 O O . THR A 1 175 ? -14.157 -10.507 21.568 1.00 98.19 175 THR A O 1
ATOM 1339 N N . ALA A 1 176 ? -12.249 -9.414 21.146 1.00 98.31 176 ALA A N 1
ATOM 1340 C CA . ALA A 1 176 ? -12.479 -8.392 22.166 1.00 98.31 176 ALA A CA 1
ATOM 1341 C C . ALA A 1 176 ? -13.682 -7.493 21.822 1.00 98.31 176 ALA A C 1
ATOM 1343 O O . ALA A 1 176 ? -14.480 -7.164 22.699 1.00 98.31 176 ALA A O 1
ATOM 1344 N N . TYR A 1 177 ? -13.863 -7.171 20.539 1.00 98.56 177 TYR A N 1
ATOM 1345 C CA . TYR A 1 177 ? -15.076 -6.524 20.039 1.00 98.56 177 TYR A CA 1
ATOM 1346 C C . TYR A 1 177 ? -16.332 -7.343 20.349 1.00 98.56 177 TYR A C 1
ATOM 1348 O O . TYR A 1 177 ? -17.299 -6.795 20.871 1.00 98.56 177 TYR A O 1
ATOM 1356 N N . ASP A 1 178 ? -16.321 -8.646 20.055 1.00 98.25 178 ASP A N 1
ATOM 1357 C CA . ASP A 1 178 ? -17.458 -9.537 20.316 1.00 98.25 178 ASP A CA 1
ATOM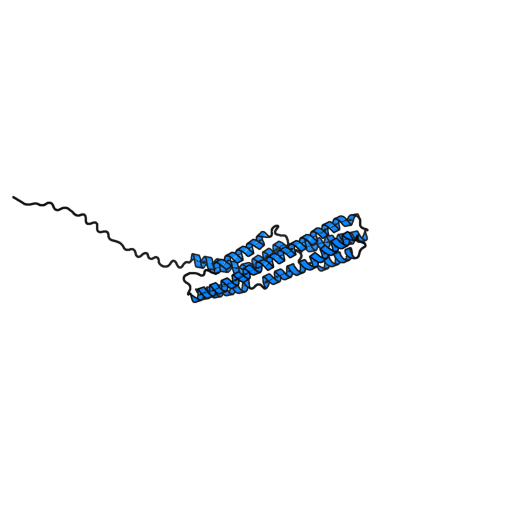 1358 C C . ASP A 1 178 ? -17.814 -9.602 21.803 1.00 98.25 178 ASP A C 1
ATOM 1360 O O . ASP A 1 178 ? -18.991 -9.526 22.160 1.00 98.25 178 ASP A O 1
ATOM 1364 N N . ALA A 1 179 ? -16.806 -9.660 22.678 1.00 97.25 179 ALA A N 1
ATOM 1365 C CA . ALA A 1 179 ? -17.013 -9.644 24.121 1.00 97.25 179 ALA A CA 1
ATOM 1366 C C . ALA A 1 179 ? -17.768 -8.382 24.571 1.00 97.25 179 ALA A C 1
ATOM 1368 O O . ALA A 1 179 ? -18.763 -8.488 25.290 1.00 97.25 179 ALA A O 1
ATOM 1369 N N . VAL A 1 180 ? -17.356 -7.202 24.098 1.00 97.69 180 VAL A N 1
ATOM 1370 C CA . VAL A 1 180 ? -18.014 -5.931 24.437 1.00 97.69 180 VAL A CA 1
ATOM 1371 C C . VAL A 1 180 ? -19.407 -5.827 23.806 1.00 97.69 180 VAL A C 1
ATOM 1373 O O . VAL A 1 180 ? -20.367 -5.485 24.492 1.00 97.69 180 VAL A O 1
ATOM 1376 N N . LEU A 1 181 ? -19.557 -6.164 22.522 1.00 97.75 181 LEU A N 1
ATOM 1377 C CA . LEU A 1 181 ? -20.831 -6.070 21.793 1.00 97.75 181 LEU A CA 1
ATOM 1378 C C . LEU A 1 181 ? -21.902 -7.054 22.296 1.00 97.75 181 LEU A C 1
ATOM 1380 O O . LEU A 1 181 ? -23.096 -6.807 22.105 1.00 97.75 181 LEU A O 1
ATOM 1384 N N . SER A 1 182 ? -21.491 -8.151 22.939 1.00 96.69 182 SER A N 1
ATOM 1385 C CA . SER A 1 182 ? -22.400 -9.109 23.582 1.00 96.69 182 SER A CA 1
ATOM 1386 C C . SER A 1 182 ? -22.975 -8.620 24.918 1.00 96.69 182 SER A C 1
ATOM 1388 O O . SER A 1 182 ? -23.946 -9.195 25.410 1.00 96.69 182 SER A O 1
ATOM 1390 N N . ALA A 1 183 ? -22.402 -7.563 25.498 1.00 95.69 183 ALA A N 1
ATOM 1391 C CA . ALA A 1 183 ? -22.844 -7.003 26.765 1.00 95.69 183 ALA A CA 1
ATOM 1392 C C . ALA A 1 183 ? -24.077 -6.092 26.617 1.00 95.69 183 ALA A C 1
ATOM 1394 O O . ALA A 1 183 ? -24.541 -5.764 25.517 1.00 95.69 183 ALA A O 1
ATOM 1395 N N . ASP A 1 184 ? -24.608 -5.661 27.761 1.00 94.56 184 ASP A N 1
ATOM 1396 C CA . ASP A 1 184 ? -25.669 -4.660 27.816 1.00 94.56 184 ASP A CA 1
ATOM 1397 C C . ASP A 1 184 ? -25.078 -3.255 27.610 1.00 94.56 184 ASP A C 1
ATOM 1399 O O . ASP A 1 184 ? -24.578 -2.616 28.535 1.00 94.56 184 ASP A O 1
ATOM 1403 N N . LEU A 1 185 ? -25.051 -2.824 26.348 1.00 94.94 185 LEU A N 1
ATOM 1404 C CA . LEU A 1 185 ? -24.596 -1.506 25.911 1.00 94.94 185 LEU A CA 1
ATOM 1405 C C . LEU A 1 185 ? -25.781 -0.624 25.530 1.00 94.94 185 LEU A C 1
ATOM 1407 O O . LEU A 1 185 ? -26.774 -1.112 24.983 1.00 94.94 185 LEU A O 1
ATOM 1411 N N . SER A 1 186 ? -25.602 0.693 25.662 1.00 95.31 186 SER A N 1
ATOM 1412 C CA . SER A 1 186 ? -26.500 1.648 25.012 1.00 95.31 186 SER A CA 1
ATOM 1413 C C . SER A 1 186 ? -26.565 1.394 23.497 1.00 95.31 186 SER A C 1
ATOM 1415 O O . SER A 1 186 ? -25.589 0.961 22.873 1.00 95.31 186 SER A O 1
ATOM 1417 N N . GLU A 1 187 ? -27.714 1.685 22.882 1.00 96.56 187 GLU A N 1
ATOM 1418 C CA . GLU A 1 187 ? -27.896 1.529 21.434 1.00 96.56 187 GLU A CA 1
ATOM 1419 C C . GLU A 1 187 ? -26.877 2.362 20.641 1.00 96.56 187 GLU A C 1
ATOM 1421 O O . GLU A 1 187 ? -26.336 1.899 19.636 1.00 96.56 187 GLU A O 1
ATOM 1426 N N . GLN A 1 188 ? -26.578 3.576 21.113 1.00 96.31 188 GLN A N 1
ATOM 1427 C CA . GLN A 1 188 ? -25.589 4.451 20.492 1.00 96.31 188 GLN A CA 1
ATOM 1428 C C . GLN A 1 188 ? -24.191 3.821 20.517 1.00 96.31 188 GLN A C 1
ATOM 1430 O O . GLN A 1 188 ? -23.606 3.626 19.453 1.00 96.31 188 GLN A O 1
ATOM 1435 N N . THR A 1 189 ? -23.699 3.425 21.696 1.00 96.44 189 THR A N 1
ATOM 1436 C CA . THR A 1 189 ? -22.375 2.799 21.852 1.00 96.44 189 THR A CA 1
ATOM 1437 C C . THR A 1 189 ? -22.258 1.534 21.007 1.00 96.44 189 THR A C 1
ATOM 1439 O O . THR A 1 189 ? -21.250 1.318 20.339 1.00 96.44 189 THR A O 1
ATOM 1442 N N . ARG A 1 190 ? -23.312 0.707 20.979 1.00 97.69 190 ARG A N 1
ATOM 1443 C CA . ARG A 1 190 ? -23.349 -0.510 20.162 1.00 97.69 190 ARG A CA 1
ATOM 1444 C C . ARG A 1 190 ? -23.210 -0.197 18.672 1.00 97.69 190 ARG A C 1
ATOM 1446 O O . ARG A 1 190 ? -22.441 -0.875 17.993 1.00 97.69 190 ARG A O 1
ATOM 1453 N N . ARG A 1 191 ? -23.940 0.802 18.159 1.00 98.25 191 ARG A N 1
ATOM 1454 C CA . ARG A 1 191 ? -23.868 1.209 16.744 1.00 98.25 191 ARG A CA 1
ATOM 1455 C C . ARG A 1 191 ? -22.489 1.738 16.379 1.00 98.25 191 ARG A C 1
ATOM 1457 O O . ARG A 1 191 ? -21.918 1.281 15.394 1.00 98.25 191 ARG A O 1
ATOM 1464 N N . GLU A 1 192 ? -21.955 2.656 17.177 1.00 98.31 192 GLU A N 1
ATOM 1465 C CA . GLU A 1 192 ? -20.641 3.256 16.935 1.00 98.31 192 GLU A CA 1
ATOM 1466 C C . GLU A 1 192 ? -19.536 2.196 16.960 1.00 98.31 192 GLU A C 1
ATOM 1468 O O . GLU A 1 192 ? -18.723 2.136 16.039 1.00 98.31 192 GLU A O 1
ATOM 1473 N N . LEU A 1 193 ? -19.549 1.303 17.953 1.00 98.19 193 LEU A N 1
ATOM 1474 C CA . LEU A 1 193 ? -18.554 0.242 18.070 1.00 98.19 193 LEU A CA 1
ATOM 1475 C C . LEU A 1 193 ? -18.673 -0.797 16.943 1.00 98.19 193 LEU A C 1
ATOM 1477 O O . LEU A 1 193 ? -17.664 -1.219 16.381 1.00 98.19 193 LEU A O 1
ATOM 1481 N N . SER A 1 194 ? -19.897 -1.175 16.560 1.00 98.50 194 SER A N 1
ATOM 1482 C CA . SER A 1 194 ? -20.122 -2.081 15.421 1.00 98.50 194 SER A CA 1
ATOM 1483 C C . SER A 1 194 ? -19.598 -1.479 14.118 1.00 98.50 194 SER A C 1
ATOM 1485 O O . SER A 1 194 ? -18.971 -2.183 13.329 1.00 98.50 194 SER A O 1
ATOM 1487 N N . PHE A 1 195 ? -19.795 -0.173 13.922 1.00 98.62 195 PHE A N 1
ATOM 1488 C CA . PHE A 1 195 ? -19.262 0.543 12.769 1.00 98.62 195 PHE A CA 1
ATOM 1489 C C . PHE A 1 195 ? -17.726 0.523 12.746 1.00 98.62 195 PHE A C 1
ATOM 1491 O O . PHE A 1 195 ? -17.150 0.200 11.710 1.00 98.62 195 PHE A O 1
ATOM 1498 N N . GLN A 1 196 ? -17.041 0.778 13.872 1.00 98.62 196 GLN A N 1
ATOM 1499 C CA . GLN A 1 196 ? -15.569 0.704 13.897 1.00 98.62 196 GLN A CA 1
ATOM 1500 C C . GLN A 1 196 ? -15.061 -0.709 13.564 1.00 98.62 196 GLN A C 1
ATOM 1502 O O . GLN A 1 196 ? -14.131 -0.865 12.768 1.00 98.62 196 GLN A O 1
ATOM 1507 N N . ARG A 1 197 ? -15.715 -1.750 14.099 1.00 98.50 197 ARG A N 1
ATOM 1508 C CA . ARG A 1 197 ? -15.394 -3.147 13.771 1.00 98.50 197 ARG A CA 1
ATOM 1509 C C . ARG A 1 197 ? -15.563 -3.434 12.280 1.00 98.50 197 ARG A C 1
ATOM 1511 O O . ARG A 1 197 ? -14.702 -4.074 11.679 1.00 98.50 197 ARG A O 1
ATOM 1518 N N . GLU A 1 198 ? -16.665 -2.979 11.687 1.00 98.44 198 GLU A N 1
ATOM 1519 C CA . GLU A 1 198 ? -16.951 -3.151 10.262 1.00 98.44 198 GLU A CA 1
ATOM 1520 C C . GLU A 1 198 ? -15.879 -2.473 9.402 1.00 98.44 198 GLU A C 1
ATOM 1522 O O . GLU A 1 198 ? -15.343 -3.097 8.482 1.00 98.44 198 GLU A O 1
ATOM 1527 N N . GLN A 1 199 ? -15.500 -1.240 9.745 1.00 98.19 199 GLN A N 1
ATOM 1528 C CA . GLN A 1 199 ? -14.435 -0.510 9.062 1.00 98.19 199 GLN A CA 1
ATOM 1529 C C . GLN A 1 199 ? -13.104 -1.269 9.110 1.00 98.19 199 GLN A C 1
ATOM 1531 O O . GLN A 1 199 ? -12.473 -1.446 8.068 1.00 98.19 199 GLN A O 1
ATOM 1536 N N . LEU A 1 200 ? -12.711 -1.793 10.276 1.00 97.94 200 LEU A N 1
ATOM 1537 C CA . LEU A 1 200 ? -11.498 -2.608 10.401 1.00 97.94 200 LEU A CA 1
ATOM 1538 C C . LEU A 1 200 ? -11.589 -3.908 9.595 1.00 97.94 200 LEU A C 1
ATOM 1540 O O . LEU A 1 200 ? -10.651 -4.249 8.880 1.00 97.94 200 LEU A O 1
ATOM 1544 N N . SER A 1 201 ? -12.733 -4.595 9.629 1.00 97.50 201 SER A N 1
ATOM 1545 C CA . SER A 1 201 ? -12.927 -5.852 8.891 1.00 97.50 201 SER A CA 1
ATOM 1546 C C . SER A 1 201 ? -12.779 -5.698 7.374 1.00 97.50 201 SER A C 1
ATOM 1548 O O . SER A 1 201 ? -12.415 -6.654 6.692 1.00 97.50 201 SER A O 1
ATOM 1550 N N . ARG A 1 202 ? -13.039 -4.493 6.850 1.00 97.69 202 ARG A N 1
ATOM 1551 C CA . ARG A 1 202 ? -12.848 -4.144 5.439 1.00 97.69 202 ARG A CA 1
ATOM 1552 C C . ARG A 1 202 ? -11.436 -3.656 5.156 1.00 97.69 202 ARG A C 1
ATOM 1554 O O . ARG A 1 202 ? -10.847 -4.082 4.172 1.00 97.69 202 ARG A O 1
ATOM 1561 N N . ALA A 1 203 ? -10.907 -2.767 5.992 1.00 97.31 203 ALA A N 1
ATOM 1562 C CA . ALA A 1 203 ? -9.622 -2.123 5.753 1.00 97.31 203 ALA A CA 1
ATOM 1563 C C . ALA A 1 203 ? -8.440 -3.093 5.899 1.00 97.31 203 ALA A C 1
ATOM 1565 O O . ALA A 1 203 ? -7.524 -3.062 5.085 1.00 97.31 203 ALA A O 1
ATOM 1566 N N . VAL A 1 204 ? -8.465 -3.980 6.897 1.00 96.19 204 VAL A N 1
ATOM 1567 C CA . VAL A 1 204 ? -7.320 -4.851 7.213 1.00 96.19 204 VAL A CA 1
ATOM 1568 C C . VAL A 1 204 ? -6.975 -5.813 6.068 1.00 96.19 204 VAL A C 1
ATOM 1570 O O . VAL A 1 204 ? -5.817 -5.823 5.658 1.00 96.19 204 VAL A O 1
ATOM 1573 N N . PRO A 1 205 ? -7.928 -6.552 5.462 1.00 96.50 205 PRO A N 1
ATOM 1574 C CA . PRO A 1 205 ? -7.620 -7.381 4.295 1.00 96.50 205 PRO A CA 1
ATOM 1575 C C . PRO A 1 205 ? -7.128 -6.575 3.086 1.00 96.50 205 PRO A C 1
ATOM 1577 O O . PRO A 1 205 ? -6.347 -7.084 2.289 1.00 96.50 205 PRO A O 1
ATOM 1580 N N . GLN A 1 206 ? -7.573 -5.321 2.943 1.00 97.69 206 GLN A N 1
ATOM 1581 C CA . GLN A 1 206 ? -7.138 -4.460 1.843 1.00 97.69 206 GLN A CA 1
ATOM 1582 C C . GLN A 1 206 ? -5.669 -4.059 1.980 1.00 97.69 206 GLN A C 1
ATOM 1584 O O . GLN A 1 206 ? -4.989 -3.975 0.966 1.00 97.69 206 GLN A O 1
ATOM 1589 N N . LEU A 1 207 ? -5.154 -3.863 3.199 1.00 96.19 207 LEU A N 1
ATOM 1590 C CA . LEU A 1 207 ? -3.732 -3.561 3.402 1.00 96.19 207 LEU A CA 1
ATOM 1591 C C . LEU A 1 207 ? -2.836 -4.649 2.801 1.00 96.19 207 LEU A C 1
ATOM 1593 O O . LEU A 1 207 ? -1.905 -4.330 2.065 1.00 96.19 207 LEU A O 1
ATOM 1597 N N . GLU A 1 208 ? -3.150 -5.919 3.064 1.00 94.94 208 GLU A N 1
ATOM 1598 C CA . GLU A 1 208 ? -2.380 -7.035 2.510 1.00 94.94 208 GLU A CA 1
ATOM 1599 C C . GLU A 1 208 ? -2.605 -7.183 1.005 1.00 94.94 208 GLU A C 1
ATOM 1601 O O . GLU A 1 208 ? -1.640 -7.280 0.252 1.00 94.94 208 GLU A O 1
ATOM 1606 N N . ALA A 1 209 ? -3.857 -7.079 0.547 1.00 97.50 209 ALA A N 1
ATOM 1607 C CA . ALA A 1 209 ? -4.179 -7.169 -0.874 1.00 97.50 209 ALA A CA 1
ATOM 1608 C C . ALA A 1 209 ? -3.419 -6.131 -1.720 1.00 97.50 209 ALA A C 1
ATOM 1610 O O . ALA A 1 209 ? -2.974 -6.447 -2.820 1.00 97.50 209 ALA A O 1
ATOM 1611 N N . GLN A 1 210 ? -3.225 -4.904 -1.218 1.00 98.06 210 GLN A N 1
ATOM 1612 C CA . GLN A 1 210 ? -2.459 -3.890 -1.949 1.00 98.06 210 GLN A CA 1
ATOM 1613 C C . GLN A 1 210 ? -0.944 -4.146 -1.921 1.00 98.06 210 GLN A C 1
ATOM 1615 O O . GLN A 1 210 ? -0.254 -3.826 -2.888 1.00 98.06 210 GLN A O 1
ATOM 1620 N N . ARG A 1 211 ? -0.404 -4.765 -0.863 1.00 96.12 211 ARG A N 1
ATOM 1621 C CA . ARG A 1 211 ? 1.004 -5.205 -0.838 1.00 96.12 211 ARG A CA 1
ATOM 1622 C C . ARG A 1 211 ? 1.245 -6.344 -1.827 1.00 96.12 211 ARG A C 1
ATOM 1624 O O . ARG A 1 211 ? 2.234 -6.322 -2.557 1.00 96.12 211 ARG A O 1
ATOM 1631 N N . GLU A 1 212 ? 0.320 -7.296 -1.894 1.00 97.31 212 GLU A N 1
ATOM 1632 C CA . GLU A 1 212 ? 0.335 -8.358 -2.901 1.00 97.31 212 GLU A CA 1
ATOM 1633 C C . GLU A 1 212 ? 0.193 -7.784 -4.318 1.00 97.31 212 GLU A C 1
ATOM 1635 O O . GLU A 1 212 ? 0.927 -8.196 -5.212 1.00 97.31 212 GLU A O 1
ATOM 1640 N N . ALA A 1 213 ? -0.678 -6.790 -4.525 1.00 97.94 213 ALA A N 1
ATOM 1641 C CA . ALA A 1 213 ? -0.838 -6.122 -5.818 1.00 97.94 213 ALA A CA 1
ATOM 1642 C C . ALA A 1 213 ? 0.435 -5.386 -6.269 1.00 97.94 213 ALA A C 1
ATOM 1644 O O . ALA A 1 213 ? 0.779 -5.436 -7.448 1.00 97.94 213 ALA A O 1
ATOM 1645 N N . LEU A 1 214 ? 1.169 -4.751 -5.346 1.00 97.81 214 LEU A N 1
ATOM 1646 C CA . LEU A 1 214 ? 2.488 -4.183 -5.644 1.00 97.81 214 LEU A CA 1
ATOM 1647 C C . LEU A 1 214 ? 3.473 -5.279 -6.074 1.00 97.81 214 LEU A C 1
ATOM 1649 O O . LEU A 1 214 ? 4.149 -5.132 -7.092 1.00 97.81 214 LEU A O 1
ATOM 1653 N N . ALA A 1 215 ? 3.545 -6.378 -5.318 1.00 96.88 215 ALA A N 1
ATOM 1654 C CA . ALA A 1 215 ? 4.442 -7.495 -5.616 1.00 96.88 215 ALA A CA 1
ATOM 1655 C C . ALA A 1 215 ? 4.099 -8.200 -6.940 1.00 96.88 215 ALA A C 1
ATOM 1657 O O . ALA A 1 215 ? 4.991 -8.704 -7.616 1.00 96.88 215 ALA A O 1
ATOM 1658 N N . ALA A 1 216 ? 2.819 -8.215 -7.315 1.00 97.44 216 ALA A N 1
ATOM 1659 C CA . ALA A 1 216 ? 2.320 -8.765 -8.570 1.00 97.44 216 ALA A CA 1
ATOM 1660 C C . ALA A 1 216 ? 2.396 -7.781 -9.751 1.00 97.44 216 ALA A C 1
ATOM 1662 O O . ALA A 1 216 ? 1.979 -8.133 -10.852 1.00 97.44 216 ALA A O 1
ATOM 1663 N N . SER A 1 217 ? 2.881 -6.553 -9.541 1.00 97.62 217 SER A N 1
ATOM 1664 C CA . SER A 1 217 ? 2.999 -5.572 -10.619 1.00 97.62 217 SER A CA 1
ATOM 1665 C C . SER A 1 217 ? 4.089 -5.951 -11.624 1.00 97.62 217 SER A C 1
ATOM 1667 O O . SER A 1 217 ? 5.155 -6.454 -11.266 1.00 97.62 217 SER A O 1
ATOM 1669 N N . ASP A 1 218 ? 3.861 -5.618 -12.894 1.00 98.12 218 ASP A N 1
ATOM 1670 C CA . ASP A 1 218 ? 4.805 -5.916 -13.977 1.00 98.12 218 ASP A CA 1
ATOM 1671 C C . ASP A 1 218 ? 6.011 -4.955 -14.020 1.00 98.12 218 ASP A C 1
ATOM 1673 O O . ASP A 1 218 ? 6.885 -5.088 -14.877 1.00 98.12 218 ASP A O 1
ATOM 1677 N N . VAL A 1 219 ? 6.115 -3.994 -13.088 1.00 98.06 219 VAL A N 1
ATOM 1678 C CA . VAL A 1 219 ? 7.199 -2.991 -13.063 1.00 98.06 219 VAL A CA 1
ATOM 1679 C C . VAL A 1 219 ? 8.575 -3.654 -13.035 1.00 98.06 219 VAL A C 1
ATOM 1681 O O . VAL A 1 219 ? 9.439 -3.295 -13.834 1.00 98.06 219 VAL A O 1
ATOM 1684 N N . GLY A 1 220 ? 8.777 -4.641 -12.156 1.00 96.62 220 GLY A N 1
ATOM 1685 C CA . GLY A 1 220 ? 10.049 -5.362 -12.065 1.00 96.62 220 GLY A CA 1
ATOM 1686 C C . GLY A 1 220 ? 10.373 -6.128 -13.350 1.00 96.62 220 GLY A C 1
ATOM 1687 O O . GLY A 1 220 ? 11.476 -6.013 -13.881 1.00 96.62 220 GLY A O 1
ATOM 1688 N N . ALA A 1 221 ? 9.383 -6.832 -13.906 1.00 97.94 221 ALA A N 1
ATOM 1689 C CA . ALA A 1 221 ? 9.543 -7.616 -15.129 1.00 97.94 221 ALA A CA 1
ATOM 1690 C C . ALA A 1 221 ? 9.897 -6.740 -16.345 1.00 97.94 221 ALA A C 1
ATOM 1692 O O . ALA A 1 221 ? 10.806 -7.075 -17.113 1.00 97.94 221 ALA A O 1
ATOM 1693 N N . HIS A 1 222 ? 9.231 -5.593 -16.497 1.00 98.56 222 HIS A N 1
ATOM 1694 C CA . HIS A 1 222 ? 9.542 -4.632 -17.552 1.00 98.56 222 HIS A CA 1
ATOM 1695 C C . HIS A 1 222 ? 10.917 -3.987 -17.355 1.00 98.56 222 HIS A C 1
ATOM 1697 O O . HIS A 1 222 ? 11.683 -3.839 -18.307 1.00 98.56 222 HIS A O 1
ATOM 1703 N N . ALA A 1 223 ? 11.284 -3.647 -16.117 1.00 98.12 223 ALA A N 1
ATOM 1704 C CA . ALA A 1 223 ? 12.593 -3.077 -15.811 1.00 98.12 223 ALA A CA 1
ATOM 1705 C C . ALA A 1 223 ? 13.750 -4.061 -16.089 1.00 98.12 223 ALA A C 1
ATOM 1707 O O . ALA A 1 223 ? 14.815 -3.656 -16.568 1.00 98.12 223 ALA A O 1
ATOM 1708 N N . ASP A 1 224 ? 13.553 -5.355 -15.831 1.00 98.25 224 ASP A N 1
ATOM 1709 C CA . ASP A 1 224 ? 14.508 -6.415 -16.170 1.00 98.25 224 ASP A CA 1
ATOM 1710 C C . ASP A 1 224 ? 14.616 -6.639 -17.679 1.00 98.25 224 ASP A C 1
ATOM 1712 O O . ASP A 1 224 ? 15.724 -6.686 -18.224 1.00 98.25 224 ASP A O 1
ATOM 1716 N N . THR A 1 225 ? 13.479 -6.702 -18.372 1.00 98.56 225 THR A N 1
ATOM 1717 C CA . THR A 1 225 ? 13.433 -6.848 -19.833 1.00 98.56 225 THR A CA 1
ATOM 1718 C C . THR A 1 225 ? 14.135 -5.680 -20.517 1.00 98.56 225 THR A C 1
ATOM 1720 O O . THR A 1 225 ? 14.997 -5.880 -21.376 1.00 98.56 225 THR A O 1
ATOM 1723 N N . LEU A 1 226 ? 13.845 -4.453 -20.088 1.00 98.25 226 LEU A N 1
ATOM 1724 C CA . LEU A 1 226 ? 14.458 -3.249 -20.629 1.00 98.25 226 LEU A CA 1
ATOM 1725 C C . LEU A 1 226 ? 15.975 -3.221 -20.402 1.00 98.25 226 LEU A C 1
ATOM 1727 O O . LEU A 1 226 ? 16.728 -2.845 -21.304 1.00 98.25 226 LEU A O 1
ATOM 1731 N N . ARG A 1 227 ? 16.446 -3.655 -19.225 1.00 98.19 227 ARG A N 1
ATOM 1732 C CA . ARG A 1 227 ? 17.883 -3.792 -18.956 1.00 98.19 227 ARG A CA 1
ATOM 1733 C C . ARG A 1 227 ? 18.531 -4.819 -19.880 1.00 98.19 227 ARG A C 1
ATOM 1735 O O . ARG A 1 227 ? 19.599 -4.536 -20.420 1.00 98.19 227 ARG A O 1
ATOM 1742 N N . ALA A 1 228 ? 17.909 -5.981 -20.065 1.00 98.31 228 ALA A N 1
ATOM 1743 C CA . ALA A 1 228 ? 18.431 -7.025 -20.941 1.00 98.31 228 ALA A CA 1
ATOM 1744 C C . ALA A 1 228 ? 18.519 -6.547 -22.401 1.00 98.31 228 ALA A C 1
ATOM 1746 O O . ALA A 1 228 ? 19.557 -6.718 -23.043 1.00 98.31 228 ALA A O 1
ATOM 1747 N N . LEU A 1 229 ? 17.475 -5.872 -22.896 1.00 98.25 229 LEU A N 1
ATOM 1748 C CA . LEU A 1 229 ? 17.475 -5.240 -24.219 1.00 98.25 229 LEU A CA 1
ATOM 1749 C C . LEU A 1 229 ? 18.623 -4.236 -24.350 1.00 98.25 229 LEU A C 1
ATOM 1751 O O . LEU A 1 229 ? 19.371 -4.279 -25.325 1.00 98.25 229 LEU A O 1
ATOM 1755 N N . TYR A 1 230 ? 18.810 -3.376 -23.347 1.00 98.00 230 TYR A N 1
ATOM 1756 C CA . TYR A 1 230 ? 19.864 -2.367 -23.371 1.00 98.00 230 TYR A CA 1
ATOM 1757 C C . TYR A 1 230 ? 21.263 -2.988 -23.405 1.00 98.00 230 TYR A C 1
ATOM 1759 O O . TYR A 1 230 ? 22.096 -2.588 -24.210 1.00 98.00 230 TYR A O 1
ATOM 1767 N N . GLN A 1 231 ? 21.502 -4.011 -22.582 1.00 97.00 231 GLN A N 1
ATOM 1768 C CA . GLN A 1 231 ? 22.771 -4.740 -22.547 1.00 97.00 231 GLN A CA 1
ATOM 1769 C C . GLN A 1 231 ? 23.075 -5.474 -23.856 1.00 97.00 231 GLN A C 1
ATOM 1771 O O . GLN A 1 231 ? 24.240 -5.618 -24.207 1.00 97.00 231 GLN A O 1
ATOM 1776 N N . SER A 1 232 ? 22.051 -5.936 -24.576 1.00 96.94 232 SER A N 1
ATOM 1777 C CA . SER A 1 232 ? 22.233 -6.596 -25.874 1.00 96.94 232 SER A CA 1
ATOM 1778 C C . SER A 1 232 ? 22.553 -5.633 -27.022 1.00 96.94 232 SER A C 1
ATOM 1780 O O . SER A 1 232 ? 23.073 -6.066 -28.048 1.00 96.94 232 SER A O 1
ATOM 1782 N N . ALA A 1 233 ? 22.237 -4.346 -26.853 1.00 94.62 233 ALA A N 1
ATOM 1783 C CA . ALA A 1 233 ? 22.379 -3.319 -27.881 1.00 94.62 233 ALA A CA 1
ATOM 1784 C C . ALA A 1 233 ? 23.740 -2.590 -27.854 1.00 94.62 233 ALA A C 1
ATOM 1786 O O . ALA A 1 233 ? 24.051 -1.858 -28.796 1.00 94.62 233 ALA A O 1
ATOM 1787 N N . ILE A 1 234 ? 24.526 -2.755 -26.780 1.00 90.88 234 ILE A N 1
ATOM 1788 C CA . ILE A 1 234 ? 25.838 -2.108 -26.563 1.00 90.88 234 ILE A CA 1
ATOM 1789 C C . ILE A 1 234 ? 27.016 -3.007 -26.942 1.00 90.88 234 ILE A C 1
ATOM 1791 O O . ILE A 1 234 ? 28.043 -2.429 -27.378 1.00 90.88 234 ILE A O 1
#

pLDDT: mean 89.91, std 16.4, range [40.03, 98.69]